Protein AF-A0A817MVW1-F1 (afdb_monomer_lite)

Radius of gyration: 25.54 Å; chains: 1; bounding box: 60×43×68 Å

Secondary structure (DSSP, 8-state):
-HHHHHHHHHHHHHHHHHHHHHHHSTTSEE-HHHHHHHHHHH-TT--HHHHHHHHHHHHTT--SSSEEHHHHHHHHHHHHHHHHHH--PPPHHHHH-HHHHTSHHHHHHHHHHHSHHHHHHHHHHHHHHHHHHHTT-TTSHHHHHHHHHHHHHHHHHHH-HHHHTTSHHHHHHHHHHHHHHHHHHHHHHHHHHHT-

Foldseek 3Di:
DVVLVVLVVLLVVLLVVLVVVLVPDPVQFDALVRQVVSVCVSPVPDDPVVSVVLVVVLCVVDVDGGDHSVSVVVVSVVCSVVVVVPPPPPAPVCVVDVPVCVDPVNVVLLVVLPDVVVVVVLVVLVVVQVVCVVVVVVVCLVVSLVVLVVNLVSCCSNRNVVRLVVDPVSVVSVVVSVVSVVVVVVVVVVVVVVVD

Structure (mmCIF, N/CA/C/O backbone):
data_AF-A0A817MVW1-F1
#
_entry.id   AF-A0A817MVW1-F1
#
loop_
_atom_site.group_PDB
_atom_site.id
_atom_site.type_symbol
_atom_site.label_atom_id
_atom_site.label_alt_id
_atom_site.label_comp_id
_atom_site.label_asym_id
_atom_site.label_entity_id
_atom_site.label_seq_id
_atom_site.pdbx_PDB_ins_code
_atom_site.Cartn_x
_atom_site.Cartn_y
_atom_site.Cartn_z
_atom_site.occupancy
_atom_site.B_iso_or_equiv
_atom_site.auth_seq_id
_atom_site.auth_comp_id
_atom_site.auth_asym_id
_atom_site.auth_atom_id
_atom_site.pdbx_PDB_model_num
ATOM 1 N N . GLU A 1 1 ? -13.730 1.321 -1.179 1.00 42.06 1 GLU A N 1
ATOM 2 C CA . GLU A 1 1 ? -14.912 2.136 -1.562 1.00 42.06 1 GLU A CA 1
ATOM 3 C C . GLU A 1 1 ? -16.216 1.532 -1.048 1.00 42.06 1 GLU A C 1
ATOM 5 O O . GLU A 1 1 ? -16.958 2.228 -0.372 1.00 42.06 1 GLU A O 1
ATOM 10 N N . GLU A 1 2 ? -16.481 0.245 -1.281 1.00 40.62 2 GLU A N 1
ATOM 11 C CA . GLU A 1 2 ? -17.735 -0.399 -0.855 1.00 40.62 2 GLU A CA 1
ATOM 12 C C . GLU A 1 2 ? -17.915 -0.456 0.674 1.00 40.62 2 GLU A C 1
ATOM 14 O O . GLU A 1 2 ? -18.961 -0.057 1.182 1.00 40.62 2 GLU A O 1
ATOM 19 N N . GLN A 1 3 ? -16.869 -0.816 1.428 1.00 44.47 3 GLN A N 1
ATOM 20 C CA . GLN A 1 3 ? -16.903 -0.770 2.898 1.00 44.47 3 GLN A CA 1
ATOM 21 C C . GLN A 1 3 ? -17.107 0.653 3.446 1.00 44.47 3 GLN A C 1
ATOM 23 O O . GLN A 1 3 ? -17.872 0.852 4.384 1.00 44.47 3 GLN A O 1
ATOM 28 N N . GLN A 1 4 ? -16.512 1.665 2.806 1.00 48.03 4 GLN A N 1
ATOM 29 C CA . GLN A 1 4 ? -16.712 3.072 3.180 1.00 48.03 4 GLN A CA 1
ATOM 30 C C . GLN A 1 4 ? -18.150 3.539 2.902 1.00 48.03 4 GLN A C 1
ATOM 32 O O . GLN A 1 4 ? -18.712 4.311 3.675 1.00 48.03 4 GLN A O 1
ATOM 37 N N . LEU A 1 5 ? -18.768 3.051 1.822 1.00 52.91 5 LEU A N 1
ATOM 38 C CA . LEU A 1 5 ? -20.158 3.348 1.472 1.00 52.91 5 LEU A CA 1
ATOM 39 C C . LEU A 1 5 ? -21.155 2.659 2.419 1.00 52.91 5 LEU A C 1
ATOM 41 O O . LEU A 1 5 ? -22.212 3.213 2.721 1.00 52.91 5 LEU A O 1
ATOM 45 N N . ILE A 1 6 ? -20.842 1.447 2.882 1.00 56.81 6 ILE A N 1
ATOM 46 C CA . ILE A 1 6 ? -21.632 0.731 3.894 1.00 56.81 6 ILE A CA 1
ATOM 47 C C . ILE A 1 6 ? -21.543 1.467 5.234 1.00 56.81 6 ILE A C 1
ATOM 49 O O . ILE A 1 6 ? -22.575 1.765 5.829 1.00 56.81 6 ILE A O 1
ATOM 53 N N . HIS A 1 7 ? -20.337 1.860 5.643 1.00 59.34 7 HIS A N 1
ATOM 54 C CA . HIS A 1 7 ? -20.107 2.575 6.896 1.00 59.34 7 HIS A CA 1
ATOM 55 C C . HIS A 1 7 ? -20.789 3.950 6.924 1.00 59.34 7 HIS A C 1
ATOM 57 O O . HIS A 1 7 ? -21.485 4.290 7.880 1.00 59.34 7 HIS A O 1
ATOM 63 N N . LYS A 1 8 ? -20.699 4.713 5.826 1.00 60.66 8 LYS A N 1
ATOM 64 C CA . LYS A 1 8 ? -21.406 5.994 5.690 1.00 60.66 8 LYS A CA 1
ATOM 65 C C . LYS A 1 8 ? -22.925 5.825 5.821 1.00 60.66 8 LYS A C 1
ATOM 67 O O . LYS A 1 8 ? -23.565 6.588 6.533 1.00 60.66 8 LYS A O 1
ATOM 72 N N . ARG A 1 9 ? -23.496 4.782 5.206 1.00 64.94 9 ARG A N 1
ATOM 73 C CA . ARG A 1 9 ? -24.931 4.473 5.333 1.00 64.94 9 ARG A CA 1
ATOM 74 C C . ARG A 1 9 ? -25.330 4.084 6.758 1.00 64.94 9 ARG A C 1
ATOM 76 O O . ARG A 1 9 ? -26.428 4.439 7.182 1.00 64.94 9 ARG A O 1
ATOM 83 N N . GLN A 1 10 ? -24.469 3.389 7.501 1.00 64.44 10 GLN A N 1
ATOM 84 C CA . GLN A 1 10 ? -24.710 3.062 8.912 1.00 64.44 10 GLN A CA 1
ATOM 85 C C . GLN A 1 10 ? -24.739 4.326 9.787 1.00 64.44 10 GLN A C 1
ATOM 87 O O . GLN A 1 10 ? -25.649 4.481 10.599 1.00 64.44 10 GLN A O 1
ATOM 92 N N . LEU A 1 11 ? -23.816 5.265 9.554 1.00 63.69 11 LEU A N 1
ATOM 93 C CA . LEU A 1 11 ? -23.771 6.575 10.217 1.00 63.69 11 LEU A CA 1
ATOM 94 C C . LEU A 1 11 ? -24.984 7.461 9.899 1.00 63.69 11 LEU A C 1
ATOM 96 O O . LEU A 1 11 ? -25.577 8.041 10.806 1.00 63.69 11 LEU A O 1
ATOM 100 N N . ASP A 1 12 ? -25.414 7.510 8.639 1.00 67.88 12 ASP A N 1
ATOM 101 C CA . ASP A 1 12 ? -26.614 8.262 8.251 1.00 67.88 12 ASP A CA 1
ATOM 102 C C . ASP A 1 12 ? -27.886 7.642 8.867 1.00 67.88 12 ASP A C 1
ATOM 104 O O . ASP A 1 12 ? -28.785 8.345 9.330 1.00 67.88 12 ASP A O 1
ATOM 108 N N . THR A 1 13 ? -27.949 6.309 8.946 1.00 69.38 13 THR A N 1
ATOM 109 C CA . THR A 1 13 ? -29.069 5.593 9.579 1.00 69.38 13 THR A CA 1
ATOM 110 C C . THR A 1 13 ? -29.118 5.849 11.088 1.00 69.38 13 THR A C 1
ATOM 112 O O . THR A 1 13 ? -30.203 6.022 11.643 1.00 69.38 13 THR A O 1
ATOM 115 N N . LEU A 1 14 ? -27.961 5.936 11.751 1.00 66.75 14 LEU A N 1
ATOM 116 C CA . LEU A 1 14 ? -27.861 6.303 13.166 1.00 66.75 14 LEU A CA 1
ATOM 117 C C . LEU A 1 14 ? -28.397 7.691 13.448 1.00 66.75 14 LEU A C 1
ATOM 119 O O . LEU A 1 14 ? -29.193 7.849 14.368 1.00 66.75 14 LEU A O 1
ATOM 123 N N . MET A 1 15 ? -27.979 8.669 12.646 1.00 65.25 15 MET A N 1
ATOM 124 C CA . MET A 1 15 ? -28.465 10.041 12.741 1.00 65.25 15 MET A CA 1
ATOM 125 C C . MET A 1 15 ? -29.995 10.077 12.677 1.00 65.25 15 MET A C 1
ATOM 127 O O . MET A 1 15 ? -30.636 10.697 13.522 1.00 65.25 15 MET A O 1
ATOM 131 N N . ILE A 1 16 ? -30.590 9.317 11.753 1.00 71.56 16 ILE A N 1
ATOM 132 C CA . ILE A 1 16 ? -32.047 9.229 11.585 1.00 71.56 16 ILE A CA 1
ATOM 133 C C . ILE A 1 16 ? -32.728 8.521 12.769 1.00 71.56 16 ILE A C 1
ATOM 135 O O . ILE A 1 16 ? -33.766 8.984 13.248 1.00 71.56 16 ILE A O 1
ATOM 139 N N . ILE A 1 17 ? -32.186 7.393 13.249 1.00 69.00 17 ILE A N 1
ATOM 140 C CA . ILE A 1 17 ? -32.739 6.657 14.403 1.00 69.00 17 ILE A CA 1
ATOM 141 C C . ILE A 1 17 ? -32.682 7.535 15.654 1.00 69.00 17 ILE A C 1
ATOM 143 O O . ILE A 1 17 ? -33.654 7.630 16.402 1.00 69.00 17 ILE A O 1
ATOM 147 N N . PHE A 1 18 ? -31.567 8.221 15.853 1.00 67.25 18 PHE A N 1
ATOM 148 C CA . PHE A 1 18 ? -31.340 9.097 16.984 1.00 67.25 18 PHE A CA 1
ATOM 149 C C . PHE A 1 18 ? -32.242 10.338 16.959 1.00 67.25 18 PHE A C 1
ATOM 151 O O . PHE A 1 18 ? -32.866 10.666 17.971 1.00 67.25 18 PHE A O 1
ATOM 158 N N . GLU A 1 19 ? -32.383 10.999 15.807 1.00 67.75 19 GLU A N 1
ATOM 159 C CA . GLU A 1 19 ? -33.297 12.134 15.637 1.00 67.75 19 GLU A CA 1
ATOM 160 C C . GLU A 1 19 ? -34.749 11.720 15.932 1.00 67.75 19 GLU A C 1
ATOM 162 O O . GLU A 1 19 ? -35.498 12.445 16.585 1.00 67.75 19 GLU A O 1
ATOM 167 N N . ARG A 1 20 ? -35.144 10.500 15.544 1.00 69.12 20 ARG A N 1
ATOM 168 C CA . ARG A 1 20 ? -36.468 9.947 15.870 1.00 69.12 20 ARG A CA 1
ATOM 169 C C . ARG A 1 20 ? -36.650 9.654 17.360 1.00 69.12 20 ARG A C 1
ATOM 171 O O . ARG A 1 20 ? -37.710 9.962 17.902 1.00 69.12 20 ARG A O 1
ATOM 178 N N . LEU A 1 21 ? -35.642 9.088 18.023 1.00 65.19 21 LEU A N 1
ATOM 179 C CA . LEU A 1 21 ? -35.690 8.775 19.458 1.00 65.19 21 LEU A CA 1
ATOM 180 C C . LEU A 1 21 ? -35.733 10.046 20.320 1.00 65.19 21 LEU A C 1
ATOM 182 O O . LEU A 1 21 ? -36.483 10.121 21.292 1.00 65.19 21 LEU A O 1
ATOM 186 N N . THR A 1 22 ? -34.981 11.075 19.932 1.00 62.59 22 THR A N 1
ATOM 187 C CA . THR A 1 22 ? -34.937 12.365 20.639 1.00 62.59 22 THR A CA 1
ATOM 188 C C . THR A 1 22 ? -36.178 13.221 20.402 1.00 62.59 22 THR A C 1
ATOM 190 O O . THR A 1 22 ? -36.549 13.997 21.280 1.00 62.59 22 THR A O 1
ATOM 193 N N . ARG A 1 23 ? -36.878 13.044 19.273 1.00 64.69 23 ARG A N 1
ATOM 194 C CA . ARG A 1 23 ? -38.144 13.735 18.969 1.00 64.69 23 ARG A CA 1
ATOM 195 C C . ARG A 1 23 ? -39.316 13.284 19.848 1.00 64.69 23 ARG A C 1
ATOM 197 O O . ARG A 1 23 ? -40.238 14.068 20.054 1.00 64.69 23 ARG A O 1
ATOM 204 N N . HIS A 1 24 ? -39.276 12.055 20.369 1.00 58.22 24 HIS A N 1
ATOM 205 C CA . HIS A 1 24 ? -40.291 11.510 21.281 1.00 58.22 24 HIS A CA 1
ATOM 206 C C . HIS A 1 24 ? -39.943 11.657 22.772 1.00 58.22 24 HIS A C 1
ATOM 208 O O . HIS A 1 24 ? -40.828 11.506 23.613 1.00 58.22 24 HIS A O 1
ATOM 214 N N . SER A 1 25 ? -38.687 11.967 23.111 1.00 57.28 25 SER A N 1
ATOM 215 C CA . SER A 1 25 ? -38.255 12.206 24.493 1.00 57.28 25 SER A CA 1
ATOM 216 C C . SER A 1 25 ? -38.525 13.658 24.902 1.00 57.28 25 SER A C 1
ATOM 218 O O . SER A 1 25 ? -38.046 14.593 24.259 1.00 57.28 25 SER A O 1
ATOM 220 N N . SER A 1 26 ? -39.268 13.863 25.993 1.00 53.97 26 SER A N 1
ATOM 221 C CA . SER A 1 26 ? -39.647 15.188 26.517 1.00 53.97 26 SER A CA 1
ATOM 222 C C . SER A 1 26 ? -38.454 16.077 26.882 1.00 53.97 26 SER A C 1
ATOM 224 O O . SER A 1 26 ? -38.587 17.299 26.913 1.00 53.97 26 SER A O 1
ATOM 226 N N . THR A 1 27 ? -37.282 15.487 27.121 1.00 58.50 27 THR A N 1
ATOM 227 C CA . THR A 1 27 ? -36.071 16.198 27.545 1.00 58.50 27 THR A CA 1
ATOM 228 C C . THR A 1 27 ? -35.084 16.465 26.410 1.00 58.50 27 THR A C 1
ATOM 230 O O . THR A 1 27 ? -34.111 17.174 26.641 1.00 58.50 27 THR A O 1
ATOM 233 N N . ARG A 1 28 ? -35.299 15.932 25.189 1.00 65.44 28 ARG A N 1
ATOM 234 C CA . ARG A 1 28 ? -34.323 15.951 24.066 1.00 65.44 28 ARG A CA 1
ATOM 235 C C . ARG A 1 28 ? -32.914 15.461 24.452 1.00 65.44 28 ARG A C 1
ATOM 237 O O . ARG A 1 28 ? -31.933 15.812 23.799 1.00 65.44 28 ARG A O 1
ATOM 244 N N . ARG A 1 29 ? -32.814 14.652 25.510 1.00 67.25 29 ARG A N 1
ATOM 245 C CA . ARG A 1 29 ? -31.558 14.127 26.055 1.00 67.25 29 ARG A CA 1
ATOM 246 C C . ARG A 1 29 ? -31.547 12.611 26.043 1.00 67.25 29 ARG A C 1
ATOM 248 O O . ARG A 1 29 ? -32.600 11.978 26.149 1.00 67.25 29 ARG A O 1
ATOM 255 N N . ILE A 1 30 ? -30.350 12.043 25.931 1.00 73.69 30 ILE A N 1
ATOM 256 C CA . ILE A 1 30 ? -30.138 10.595 25.920 1.00 73.69 30 ILE A CA 1
ATOM 257 C C . ILE A 1 30 ? -29.356 10.135 27.139 1.00 73.69 30 ILE A C 1
ATOM 259 O O . ILE A 1 30 ? -28.315 10.693 27.484 1.00 73.69 30 ILE A O 1
ATOM 263 N N . SER A 1 31 ? -29.901 9.104 27.788 1.00 78.69 31 SER A N 1
ATOM 264 C CA . SER A 1 31 ? -29.285 8.422 28.917 1.00 78.69 31 SER A CA 1
ATOM 265 C C . SER A 1 31 ? -28.142 7.522 28.455 1.00 78.69 31 SER A C 1
ATOM 267 O O . SER A 1 31 ? -28.145 7.015 27.329 1.00 78.69 31 SER A O 1
ATOM 269 N N . TYR A 1 32 ? -27.201 7.265 29.362 1.00 78.06 32 TYR A N 1
ATOM 270 C CA . TYR A 1 32 ? -26.087 6.344 29.135 1.00 78.06 32 TYR A CA 1
ATOM 271 C C . TYR A 1 32 ? -26.563 4.968 28.644 1.00 78.06 32 TYR A C 1
ATOM 273 O O . TYR A 1 32 ? -26.016 4.423 27.693 1.00 78.06 32 TYR A O 1
ATOM 281 N N . GLU A 1 33 ? -27.646 4.434 29.214 1.00 78.69 33 GLU A N 1
ATOM 282 C CA . GLU A 1 33 ? -28.177 3.124 28.821 1.00 78.69 33 GLU A CA 1
ATOM 283 C C . GLU A 1 33 ? -28.644 3.092 27.356 1.00 78.69 33 GLU A C 1
ATOM 285 O O . GLU A 1 33 ? -28.394 2.129 26.628 1.00 78.69 33 GLU A O 1
ATOM 290 N N . THR A 1 34 ? -29.281 4.169 26.892 1.00 77.75 34 THR A N 1
ATOM 291 C CA . THR A 1 34 ? -29.715 4.288 25.494 1.00 77.75 34 THR A CA 1
ATOM 292 C C . THR A 1 34 ? -28.513 4.484 24.568 1.00 77.75 34 THR A C 1
ATOM 294 O O . THR A 1 34 ? -28.471 3.900 23.486 1.00 77.75 34 THR A O 1
ATOM 297 N N . TYR A 1 35 ? -27.505 5.240 25.012 1.00 79.00 35 TYR A N 1
ATOM 298 C CA . TYR A 1 35 ? -26.243 5.422 24.296 1.00 79.00 35 TYR A CA 1
ATOM 299 C C . TYR A 1 35 ? -25.484 4.099 24.113 1.00 79.00 35 TYR A C 1
ATOM 301 O O . TYR A 1 35 ? -25.114 3.764 22.991 1.00 79.00 35 TYR A O 1
ATOM 309 N N . VAL A 1 36 ? -25.335 3.291 25.167 1.00 79.50 36 VAL A N 1
ATOM 310 C CA . VAL A 1 36 ? -24.689 1.967 25.102 1.00 79.50 36 VAL A CA 1
ATOM 311 C C . VAL A 1 36 ? -25.422 1.046 24.127 1.00 79.50 36 VAL A C 1
ATOM 313 O O . VAL A 1 36 ? -24.785 0.364 23.325 1.00 79.50 36 VAL A O 1
ATOM 316 N N . ARG A 1 37 ? -26.763 1.037 24.157 1.00 79.00 37 ARG A N 1
ATOM 317 C CA . ARG A 1 37 ? -27.574 0.237 23.223 1.00 79.00 37 ARG A CA 1
ATOM 318 C C . ARG A 1 37 ? -27.371 0.669 21.773 1.00 79.00 37 ARG A C 1
ATOM 320 O O . ARG A 1 37 ? -27.267 -0.194 20.909 1.00 79.00 37 ARG A O 1
ATOM 327 N N . LEU A 1 38 ? -27.282 1.974 21.511 1.00 74.19 38 LEU A N 1
ATOM 328 C CA . LEU A 1 38 ? -26.972 2.495 20.180 1.00 74.19 38 LEU A CA 1
ATOM 329 C C . LEU A 1 38 ? -25.558 2.097 19.755 1.00 74.19 38 LEU A C 1
ATOM 331 O O . LEU A 1 38 ? -25.410 1.511 18.693 1.00 74.19 38 LEU A O 1
ATOM 335 N N . MET A 1 39 ? -24.543 2.309 20.596 1.00 73.94 39 MET A N 1
ATOM 336 C CA . MET A 1 39 ? -23.152 1.954 20.281 1.00 73.94 39 MET A CA 1
ATOM 337 C C . MET A 1 39 ? -22.989 0.460 19.965 1.00 73.94 39 MET A C 1
ATOM 339 O O . MET A 1 39 ? -22.380 0.106 18.958 1.00 73.94 39 MET A O 1
ATOM 343 N N . ARG A 1 40 ? -23.620 -0.418 20.754 1.00 75.56 40 ARG A N 1
ATOM 344 C CA . ARG A 1 40 ? -23.617 -1.872 20.515 1.00 75.56 40 ARG A CA 1
ATOM 345 C C . ARG A 1 40 ? -24.421 -2.299 19.285 1.00 75.56 40 ARG A C 1
ATOM 347 O O . ARG A 1 40 ? -24.121 -3.334 18.701 1.00 75.56 40 ARG A O 1
ATOM 354 N N . ALA A 1 41 ? -25.439 -1.535 18.886 1.00 72.44 41 ALA A N 1
ATOM 355 C CA . ALA A 1 41 ? -26.192 -1.806 17.660 1.00 72.44 41 ALA A CA 1
ATOM 356 C C . ALA A 1 41 ? -25.390 -1.476 16.388 1.00 72.44 41 ALA A C 1
ATOM 358 O O . ALA A 1 41 ? -25.687 -2.015 15.324 1.00 72.44 41 ALA A O 1
ATOM 359 N N . ILE A 1 42 ? -24.392 -0.594 16.494 1.00 63.25 42 ILE A N 1
ATOM 360 C CA . ILE A 1 42 ? -23.516 -0.184 15.388 1.00 63.25 42 ILE A CA 1
ATOM 361 C C . ILE A 1 42 ? -22.379 -1.178 15.221 1.00 63.25 42 ILE A C 1
ATOM 363 O O . ILE A 1 42 ? -22.138 -1.673 14.122 1.00 63.25 42 ILE A O 1
ATOM 367 N N . GLU A 1 43 ? -21.682 -1.450 16.321 1.00 65.69 43 GLU A N 1
ATOM 368 C CA . GLU A 1 43 ? -20.519 -2.315 16.343 1.00 65.69 43 GLU A CA 1
ATOM 369 C C . GLU A 1 43 ? -20.664 -3.287 17.516 1.00 65.69 43 GLU A C 1
ATOM 371 O O . GLU A 1 43 ? -20.444 -2.910 18.670 1.00 65.69 43 GLU A O 1
ATOM 376 N N . PRO A 1 44 ? -21.073 -4.539 17.249 1.00 66.62 44 PRO A N 1
ATOM 377 C CA . PRO A 1 44 ? -21.323 -5.511 18.309 1.00 66.62 44 PRO A CA 1
ATOM 378 C C . PRO A 1 44 ? -20.047 -5.885 19.081 1.00 66.62 44 PRO A C 1
ATOM 380 O O . PRO A 1 44 ? -20.144 -6.331 20.221 1.00 66.62 44 PRO A O 1
ATOM 383 N N . ASP A 1 45 ? -18.871 -5.646 18.492 1.00 61.41 45 ASP A N 1
ATOM 384 C CA . ASP A 1 45 ? -17.559 -5.966 19.064 1.00 61.41 45 ASP A CA 1
ATOM 385 C C . ASP A 1 45 ? -16.921 -4.800 19.849 1.00 61.41 45 ASP A C 1
ATOM 387 O O . ASP A 1 45 ? -15.791 -4.915 20.338 1.00 61.41 45 ASP A O 1
ATOM 391 N N . ILE A 1 46 ? -17.611 -3.661 19.996 1.00 67.31 46 ILE A N 1
ATO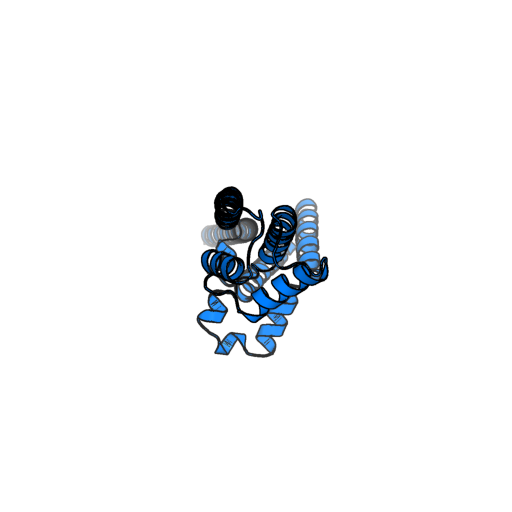M 392 C CA . ILE A 1 46 ? -17.050 -2.509 20.707 1.00 67.31 46 ILE A CA 1
ATOM 393 C C . ILE A 1 46 ? -16.875 -2.813 22.207 1.00 67.31 46 ILE A C 1
ATOM 395 O O . ILE A 1 46 ? -17.787 -3.263 22.904 1.00 67.31 46 ILE A O 1
ATOM 399 N N . THR A 1 47 ? -15.673 -2.561 22.730 1.00 74.00 47 THR A N 1
ATOM 400 C CA . THR A 1 47 ? -15.349 -2.824 24.140 1.00 74.00 47 THR A CA 1
ATOM 401 C C . THR A 1 47 ? -15.997 -1.782 25.054 1.00 74.00 47 THR A C 1
ATOM 403 O O . THR A 1 47 ? -15.953 -0.586 24.767 1.00 74.00 47 THR A O 1
ATOM 406 N N . GLU A 1 48 ? -16.532 -2.217 26.197 1.00 75.94 48 GLU A N 1
ATOM 407 C CA . GLU A 1 48 ? -17.227 -1.356 27.172 1.00 75.94 48 GLU A CA 1
ATOM 408 C C . GLU A 1 48 ? -16.356 -0.179 27.650 1.00 75.94 48 GLU A C 1
ATOM 410 O O . GLU A 1 48 ? -16.822 0.953 27.718 1.00 75.94 48 GLU A O 1
ATOM 415 N N . ASN A 1 49 ? -15.047 -0.400 27.804 1.00 71.25 49 ASN A N 1
ATOM 416 C CA . ASN A 1 49 ? -14.069 0.638 28.154 1.00 71.25 49 ASN A CA 1
ATOM 417 C C . ASN A 1 49 ? -14.029 1.813 27.162 1.00 71.25 49 ASN A C 1
ATOM 419 O O . ASN A 1 49 ? -13.766 2.947 27.554 1.00 71.25 49 ASN A O 1
ATOM 423 N N . ILE A 1 50 ? -14.247 1.538 25.873 1.00 70.88 50 ILE A N 1
ATOM 424 C CA . ILE A 1 50 ? -14.231 2.552 24.813 1.00 70.88 50 ILE A CA 1
ATOM 425 C C . ILE A 1 50 ? -15.528 3.363 24.876 1.00 70.88 50 ILE A C 1
ATOM 427 O O . ILE A 1 50 ? -15.480 4.590 24.837 1.00 70.88 50 ILE A O 1
ATOM 431 N N . ILE A 1 51 ? -16.670 2.688 25.050 1.00 75.88 51 ILE A N 1
ATOM 432 C CA . ILE A 1 51 ? -17.974 3.340 25.243 1.00 75.88 51 ILE A CA 1
ATOM 433 C C . ILE A 1 51 ? -17.926 4.266 26.469 1.00 75.88 51 ILE A C 1
ATOM 435 O O . ILE A 1 51 ? -18.364 5.414 26.397 1.00 75.88 51 ILE A O 1
ATOM 439 N N . ASP A 1 52 ? -17.329 3.799 27.565 1.00 80.88 52 ASP A N 1
ATOM 440 C CA . ASP A 1 52 ? -17.166 4.568 28.799 1.00 80.88 52 ASP A CA 1
ATOM 441 C C . ASP A 1 52 ? -16.219 5.753 28.650 1.00 80.88 52 ASP A C 1
ATOM 443 O O . ASP A 1 52 ? -16.480 6.825 29.200 1.00 80.88 52 ASP A O 1
ATOM 447 N N . ALA A 1 53 ? -15.118 5.578 27.917 1.00 75.06 53 ALA A N 1
ATOM 448 C CA . ALA A 1 53 ? -14.185 6.658 27.629 1.00 75.06 53 AL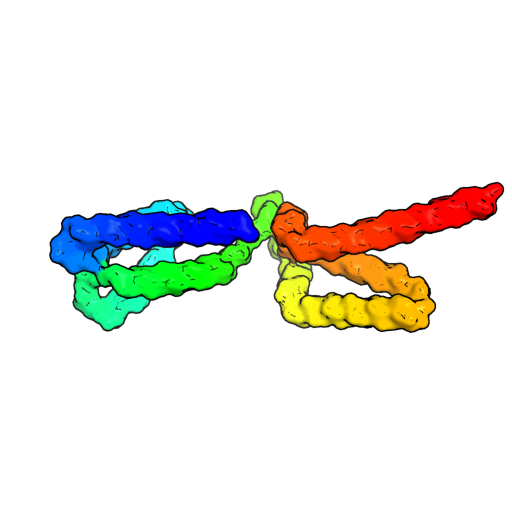A A CA 1
ATOM 449 C C . ALA A 1 53 ? -14.875 7.770 26.828 1.00 75.06 53 ALA A C 1
ATOM 451 O O . ALA A 1 53 ? -14.811 8.932 27.231 1.00 75.06 53 ALA A O 1
ATOM 452 N N . TYR A 1 54 ? -15.607 7.417 25.767 1.00 73.38 54 TYR A N 1
ATOM 453 C CA . TYR A 1 54 ? -16.359 8.385 24.970 1.00 73.38 54 TYR A CA 1
ATOM 454 C C . TYR A 1 54 ? -17.442 9.088 25.790 1.00 73.38 54 TYR A C 1
ATOM 456 O O . TYR A 1 54 ? -17.513 10.318 25.794 1.00 73.38 54 TYR A O 1
ATOM 464 N N . TRP A 1 55 ? -18.235 8.333 26.554 1.00 77.12 55 TRP A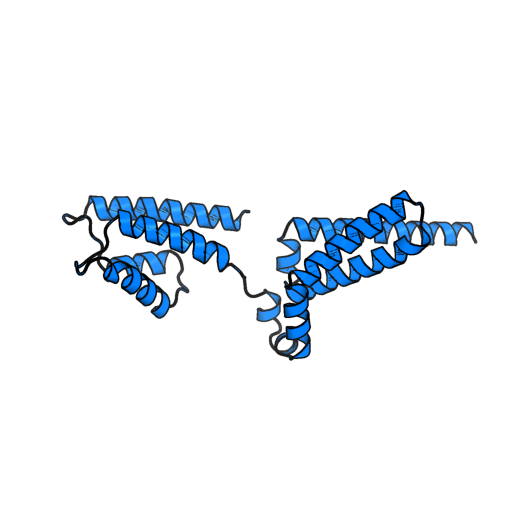 N 1
ATOM 465 C CA . TRP A 1 55 ? -19.250 8.906 27.436 1.00 77.12 55 TRP A CA 1
ATOM 466 C C . TRP A 1 55 ? -18.650 9.910 28.427 1.00 77.12 55 TRP A C 1
ATOM 468 O O . TRP A 1 55 ? -19.158 11.021 28.577 1.00 77.12 55 TRP A O 1
ATOM 478 N N . LYS A 1 56 ? -17.516 9.566 29.053 1.00 77.69 56 LYS A N 1
ATOM 479 C CA . LYS A 1 56 ? -16.800 10.471 29.962 1.00 77.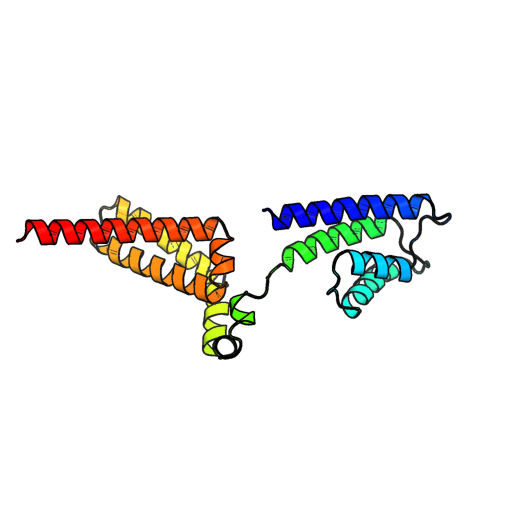69 56 LYS A CA 1
ATOM 480 C C . LYS A 1 56 ? -16.302 11.723 29.251 1.00 77.69 56 LYS A C 1
ATOM 482 O O . LYS A 1 56 ? -16.487 12.807 29.790 1.00 77.69 56 LYS A O 1
ATOM 487 N N . THR A 1 57 ? -15.719 11.613 28.055 1.00 70.00 57 THR A N 1
ATOM 488 C CA . THR A 1 57 ? -15.228 12.796 27.322 1.00 70.00 57 THR A CA 1
ATOM 489 C C . THR A 1 57 ? -16.330 13.804 26.995 1.00 70.00 57 THR A C 1
ATOM 491 O O . THR A 1 57 ? -16.065 15.001 26.976 1.00 70.00 57 THR A O 1
ATOM 494 N N . LEU A 1 58 ? -17.566 13.339 26.810 1.00 66.25 58 LEU A N 1
ATOM 495 C CA . LEU A 1 58 ? -18.712 14.194 26.496 1.00 66.25 58 LEU A CA 1
ATOM 496 C C . LEU A 1 58 ? -19.404 14.756 27.738 1.00 66.25 58 LEU A C 1
ATOM 498 O O . LEU A 1 58 ? -19.830 15.909 27.743 1.00 66.25 58 LEU A O 1
ATOM 502 N N . ASN A 1 59 ? -19.510 13.955 28.799 1.00 65.38 59 ASN A N 1
ATOM 503 C CA . ASN A 1 59 ? -20.103 14.402 30.060 1.00 65.38 59 ASN A CA 1
ATOM 504 C C . ASN A 1 59 ? -19.183 15.338 30.851 1.00 65.38 59 ASN A C 1
ATOM 506 O O . ASN A 1 59 ? -19.651 16.064 31.722 1.00 65.38 59 ASN A O 1
ATOM 510 N N . VAL A 1 60 ? -17.880 15.360 30.554 1.00 62.97 60 VAL A N 1
ATOM 511 C CA . VAL A 1 60 ? -16.945 16.337 31.135 1.00 62.97 60 VAL A CA 1
ATOM 512 C C . VAL A 1 60 ? -17.290 17.771 30.713 1.00 62.97 60 VAL A C 1
ATOM 514 O O . VAL A 1 60 ? -16.981 18.705 31.449 1.00 62.97 60 VAL A O 1
ATOM 517 N N . THR A 1 61 ? -17.957 17.974 29.572 1.00 58.59 61 THR A N 1
ATOM 518 C CA . THR A 1 61 ? -18.224 19.319 29.037 1.00 58.59 61 THR A CA 1
ATOM 519 C C . THR A 1 61 ? -19.374 20.045 29.741 1.00 58.59 61 THR A C 1
ATOM 521 O O . THR A 1 61 ? -19.400 21.269 29.722 1.00 58.59 61 THR A O 1
ATOM 524 N N . ASN A 1 62 ? -20.307 19.333 30.379 1.00 54.66 62 ASN A N 1
ATOM 525 C CA . ASN A 1 62 ? -21.344 19.914 31.236 1.00 54.66 62 ASN A CA 1
ATOM 526 C C . ASN A 1 62 ? -21.834 18.840 32.215 1.00 54.66 62 ASN A C 1
ATOM 528 O O . ASN A 1 62 ? -22.254 17.775 31.775 1.00 54.66 62 ASN A O 1
ATOM 532 N N . GLN A 1 63 ? -21.820 19.132 33.521 1.00 56.66 63 GLN A N 1
ATOM 533 C CA . GLN A 1 63 ? -22.283 18.263 34.622 1.00 56.66 63 GLN A CA 1
ATOM 534 C C . GLN A 1 63 ? -23.810 17.993 34.614 1.00 56.66 63 GLN A C 1
ATOM 536 O O . GLN A 1 63 ? -24.437 17.892 35.665 1.00 56.66 63 GLN A O 1
ATOM 541 N N . GLU A 1 64 ? -24.439 17.911 33.445 1.00 59.16 64 GLU A N 1
ATOM 542 C CA . GLU A 1 64 ? -25.868 17.653 33.295 1.00 59.16 64 GLU A CA 1
ATOM 543 C C . GLU A 1 64 ? -26.116 16.204 32.865 1.00 59.16 64 GLU A C 1
ATOM 545 O O . GLU A 1 64 ? -25.456 15.682 31.966 1.00 59.16 64 GLU A O 1
ATOM 550 N N . ASP A 1 65 ? -27.113 15.569 33.481 1.00 62.00 65 ASP A N 1
ATOM 551 C CA . ASP A 1 65 ? -27.516 14.193 33.189 1.00 62.00 65 ASP A CA 1
ATOM 552 C C . ASP A 1 65 ? -28.126 14.082 31.777 1.00 62.00 65 ASP A C 1
ATOM 554 O O . ASP A 1 65 ? -29.317 14.305 31.545 1.00 62.00 65 ASP A O 1
ATOM 558 N N . GLY A 1 66 ? -27.284 13.729 30.804 1.00 65.50 66 GLY A N 1
ATOM 559 C CA . GLY A 1 66 ? -27.697 13.249 29.487 1.00 65.50 66 GLY A CA 1
ATOM 560 C C . GLY A 1 66 ? -27.174 14.066 28.308 1.00 65.50 66 GLY A C 1
ATOM 561 O O . GLY A 1 66 ? -27.028 15.290 28.378 1.00 65.50 66 GLY A O 1
ATOM 562 N N . LEU A 1 67 ? -26.953 13.362 27.195 1.00 71.19 67 LEU A N 1
ATOM 563 C CA . LEU A 1 67 ? -26.359 13.908 25.976 1.00 71.19 67 LEU A CA 1
ATOM 564 C C . LEU A 1 67 ? -27.379 14.656 25.115 1.00 71.19 67 LEU A C 1
ATOM 566 O O . LEU A 1 67 ? -28.465 14.131 24.855 1.00 71.19 67 LEU A O 1
ATOM 570 N N . ASN A 1 68 ? -27.005 15.833 24.611 1.00 70.25 68 ASN A N 1
ATOM 571 C CA . ASN A 1 68 ? -27.783 16.563 23.608 1.00 70.25 68 ASN A CA 1
ATOM 572 C C . ASN A 1 68 ? -27.478 16.054 22.184 1.00 70.25 68 ASN A C 1
ATOM 574 O O . ASN A 1 68 ? -26.400 15.533 21.900 1.00 70.25 68 ASN A O 1
ATOM 578 N N . VAL A 1 69 ? -28.413 16.282 21.262 1.00 67.38 69 VAL A N 1
ATOM 579 C CA . VAL A 1 69 ? -28.297 15.997 19.826 1.00 67.38 69 VAL A CA 1
ATOM 580 C C . VAL A 1 69 ? -27.046 16.612 19.209 1.00 67.38 69 VAL A C 1
ATOM 582 O O . VAL A 1 69 ? -26.366 15.964 18.425 1.00 67.38 69 VAL A O 1
ATOM 585 N N . GLN A 1 70 ? -26.701 17.842 19.590 1.00 67.94 70 GLN A N 1
ATOM 586 C CA . GLN A 1 70 ? -25.522 18.526 19.052 1.00 67.94 70 GLN A CA 1
ATOM 587 C C . GLN A 1 70 ? -24.208 17.867 19.494 1.00 67.94 70 GLN A C 1
ATOM 589 O O . GLN A 1 70 ? -23.330 17.645 18.666 1.00 67.94 70 GLN A O 1
ATOM 594 N N . GLN A 1 71 ? -24.107 17.483 20.769 1.00 69.81 71 GLN A N 1
ATOM 595 C CA . GLN A 1 71 ? -22.936 16.785 21.308 1.00 69.81 71 GLN A CA 1
ATOM 596 C C . GLN A 1 71 ? -22.818 15.371 20.740 1.00 69.81 71 GLN A C 1
ATOM 598 O O . GLN A 1 71 ? -21.713 14.890 20.500 1.00 69.81 71 GLN A O 1
ATOM 603 N N . LEU A 1 72 ? -23.953 14.707 20.475 1.00 69.44 72 LEU A N 1
ATOM 604 C CA . LEU A 1 72 ? -23.912 13.433 19.773 1.00 69.44 72 LEU A CA 1
ATOM 605 C C . LEU A 1 72 ? -23.455 13.619 18.325 1.00 69.44 72 LEU A C 1
ATOM 607 O O . LEU A 1 72 ? -22.673 12.810 17.852 1.00 69.44 72 LEU A O 1
ATOM 611 N N . ASN A 1 73 ? -23.884 14.668 17.624 1.00 67.06 73 ASN A N 1
ATOM 612 C CA . ASN A 1 73 ? -23.423 14.914 16.257 1.00 67.06 73 ASN A CA 1
ATOM 613 C C . ASN A 1 73 ? -21.906 15.128 16.209 1.00 67.06 73 ASN A C 1
ATOM 615 O O . ASN A 1 73 ? -21.250 14.569 15.334 1.00 67.06 73 ASN A O 1
ATOM 619 N N . GLU A 1 74 ? -21.342 15.872 17.164 1.00 73.00 74 GLU A N 1
ATOM 620 C CA . GLU A 1 74 ? -19.887 16.010 17.312 1.00 73.00 74 GLU A CA 1
ATOM 621 C C . GLU A 1 74 ? -19.211 14.675 17.632 1.00 73.00 74 GLU A C 1
ATOM 623 O O . GLU A 1 74 ? -18.211 14.336 17.003 1.00 73.00 74 GLU A O 1
ATOM 628 N N . LEU A 1 75 ? -19.773 13.867 18.536 1.00 70.12 75 LEU A N 1
ATOM 629 C CA . LEU A 1 75 ? -19.260 12.523 18.798 1.00 70.12 75 LEU A CA 1
ATOM 630 C C . LEU A 1 75 ? -19.352 11.626 17.562 1.00 70.12 75 LEU A C 1
ATOM 632 O O . LEU A 1 75 ? -18.404 10.914 17.275 1.00 70.12 75 LEU A O 1
ATOM 636 N N . LEU A 1 76 ? -20.452 11.640 16.817 1.00 66.88 76 LEU A N 1
ATOM 637 C CA . LEU A 1 76 ? -20.620 10.826 15.617 1.00 66.88 76 LEU A CA 1
ATOM 638 C C . LEU A 1 76 ? -19.669 11.279 14.512 1.00 66.88 76 LEU A C 1
ATOM 640 O O . LEU A 1 76 ? -19.143 10.437 13.794 1.00 66.88 76 LEU A O 1
ATOM 644 N N . LEU A 1 77 ? -19.399 12.580 14.400 1.00 66.75 77 LEU A N 1
ATOM 645 C CA . LEU A 1 77 ? -18.369 13.119 13.511 1.00 66.75 77 LEU A CA 1
ATOM 646 C C . LEU A 1 77 ? -16.967 12.670 13.937 1.00 66.75 77 LEU A C 1
ATOM 648 O O . LEU A 1 77 ? -16.192 12.224 13.089 1.00 66.75 77 LEU A O 1
ATOM 652 N N . ASN A 1 78 ? -16.662 12.726 15.234 1.00 66.38 78 ASN A N 1
ATOM 653 C CA . ASN A 1 78 ? -15.370 12.311 15.780 1.00 66.38 78 ASN A CA 1
ATOM 654 C C . ASN A 1 78 ? -15.172 10.792 15.690 1.00 66.38 78 ASN A C 1
ATOM 656 O O . ASN A 1 78 ? -14.116 10.345 15.259 1.00 66.38 78 ASN A O 1
ATOM 660 N N . LEU A 1 79 ? -16.198 9.996 15.990 1.00 65.31 79 LEU A N 1
ATOM 661 C CA . LEU A 1 79 ? -16.217 8.547 15.793 1.00 65.31 79 LEU A CA 1
ATOM 662 C C . LEU A 1 79 ? -16.098 8.191 14.319 1.00 65.31 79 LEU A C 1
ATOM 664 O O . LEU A 1 79 ? -15.328 7.308 13.985 1.00 65.31 79 LEU A O 1
ATOM 668 N N . ASN A 1 80 ? -16.807 8.878 13.422 1.00 62.16 80 ASN A N 1
ATOM 669 C CA . ASN A 1 80 ? -16.650 8.670 11.985 1.00 62.16 80 ASN A CA 1
ATOM 670 C C . ASN A 1 80 ? -15.201 8.940 11.554 1.00 62.16 80 ASN A C 1
ATOM 672 O O . ASN A 1 80 ? -14.650 8.195 10.754 1.00 62.16 80 ASN A O 1
ATOM 676 N N . PHE A 1 81 ? -14.550 9.968 12.105 1.00 53.19 81 PHE A N 1
ATOM 677 C CA . PHE A 1 81 ? -13.142 10.250 11.828 1.00 53.19 81 PHE A CA 1
ATOM 678 C C . PHE A 1 81 ? -12.190 9.190 12.415 1.00 53.19 81 PHE A C 1
ATOM 680 O O . PHE A 1 81 ? -11.296 8.713 11.715 1.00 53.19 81 PHE A O 1
ATOM 687 N N . GLU A 1 82 ? -12.391 8.790 13.669 1.00 55.25 82 GLU A N 1
ATOM 688 C CA . GLU A 1 82 ? -11.517 7.859 14.389 1.00 55.25 82 GLU A CA 1
ATOM 689 C C . GLU A 1 82 ? -11.698 6.407 13.916 1.00 55.25 82 GLU A C 1
ATOM 691 O O . GLU A 1 82 ? -10.716 5.708 13.667 1.00 55.25 82 GLU A O 1
ATOM 696 N N . LEU A 1 83 ? -12.933 5.971 13.654 1.00 51.44 83 LEU A N 1
ATOM 697 C CA . LEU A 1 83 ? -13.232 4.682 13.019 1.00 51.44 83 LEU A CA 1
ATOM 698 C C . LEU A 1 83 ? -12.698 4.631 11.582 1.00 51.44 83 LEU A C 1
ATOM 700 O O . LEU A 1 83 ? -12.167 3.603 11.161 1.00 51.44 83 LEU A O 1
ATOM 704 N N . ARG A 1 84 ? -12.732 5.751 10.846 1.00 50.34 84 ARG A N 1
ATOM 705 C CA . ARG A 1 84 ? -12.108 5.853 9.516 1.00 50.34 84 ARG A CA 1
ATOM 706 C C . ARG A 1 84 ? -10.586 5.703 9.560 1.00 50.34 84 ARG A C 1
ATOM 708 O O . ARG A 1 84 ? -10.016 5.253 8.569 1.00 50.34 84 ARG A O 1
ATOM 715 N N . GLN A 1 85 ? -9.930 6.044 10.670 1.00 43.41 85 GLN A N 1
ATOM 716 C CA . GLN A 1 85 ? -8.505 5.753 10.873 1.00 43.41 85 GLN A CA 1
ATOM 717 C C . GLN A 1 85 ? -8.256 4.327 11.386 1.00 43.41 85 GLN A C 1
ATOM 719 O O . GLN A 1 85 ? -7.221 3.737 11.073 1.00 43.41 85 GLN A O 1
ATOM 724 N N . ARG A 1 86 ? -9.195 3.749 12.145 1.00 38.12 86 ARG A N 1
ATOM 725 C CA . ARG A 1 86 ? -9.024 2.449 12.811 1.00 38.12 86 ARG A CA 1
ATOM 726 C C . ARG A 1 86 ? -9.355 1.224 11.952 1.00 38.12 86 ARG A C 1
ATOM 728 O O . ARG A 1 86 ? -9.148 0.112 12.424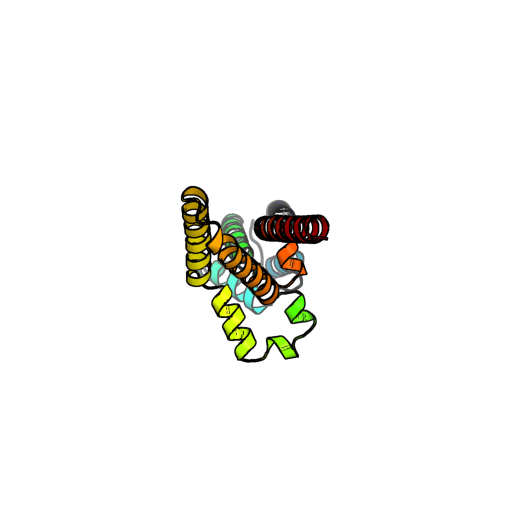 1.00 38.12 86 ARG A O 1
ATOM 735 N N . SER A 1 87 ? -9.733 1.367 10.678 1.00 44.38 87 SER A N 1
ATOM 736 C CA . SER A 1 87 ? -9.740 0.230 9.734 1.00 44.38 87 SER A CA 1
ATOM 737 C C . SER A 1 87 ? -8.320 -0.147 9.262 1.00 44.38 87 SER A C 1
ATOM 739 O O . SER A 1 87 ? -8.059 -0.389 8.084 1.00 44.38 87 SER A O 1
ATOM 741 N N . THR A 1 88 ? -7.361 -0.207 10.185 1.00 42.69 88 THR A N 1
ATOM 742 C CA . THR A 1 88 ? -6.197 -1.084 10.032 1.00 42.69 88 THR A CA 1
ATOM 743 C C . THR A 1 88 ? -6.686 -2.494 10.346 1.00 42.69 88 THR A C 1
ATOM 745 O O . THR A 1 88 ? -6.478 -3.026 11.435 1.00 42.69 88 THR A O 1
ATOM 748 N N . ASP A 1 89 ? -7.438 -3.062 9.401 1.00 43.56 89 ASP A N 1
ATOM 749 C CA . ASP A 1 89 ? -7.932 -4.427 9.486 1.00 43.56 89 ASP A CA 1
ATOM 750 C C . ASP A 1 89 ? -6.753 -5.359 9.769 1.00 43.56 89 ASP A C 1
ATOM 752 O O . ASP A 1 89 ? -5.767 -5.404 9.028 1.00 43.56 89 ASP A O 1
ATOM 756 N N . GLN A 1 90 ? -6.845 -6.103 10.873 1.00 48.44 90 GLN A N 1
ATOM 757 C CA . GLN A 1 90 ? -5.940 -7.212 11.136 1.00 48.44 90 GLN A CA 1
ATOM 758 C C . GLN A 1 90 ? -5.912 -8.099 9.897 1.00 48.44 90 GLN A C 1
ATOM 760 O O . GLN A 1 90 ? -6.947 -8.624 9.470 1.00 48.44 90 GLN A O 1
ATOM 765 N N . THR A 1 91 ? -4.726 -8.258 9.319 1.00 51.88 91 THR A N 1
ATOM 766 C CA . THR A 1 91 ? -4.576 -8.937 8.041 1.00 51.88 91 THR A CA 1
ATOM 767 C C . THR A 1 91 ? -5.155 -10.346 8.144 1.00 51.88 91 THR A C 1
ATOM 769 O O . THR A 1 91 ? -4.950 -11.085 9.111 1.00 51.88 91 THR A O 1
ATOM 772 N N . THR A 1 92 ? -5.919 -10.759 7.137 1.00 48.53 92 THR A N 1
ATOM 773 C CA . THR A 1 92 ? -6.572 -12.081 7.126 1.00 48.53 92 THR A CA 1
ATOM 774 C C . THR A 1 92 ? -5.565 -13.236 7.224 1.00 48.53 92 THR A C 1
ATOM 776 O O . THR A 1 92 ? -5.925 -14.332 7.656 1.00 48.53 92 THR A O 1
ATOM 779 N N . LEU A 1 93 ? -4.292 -12.989 6.887 1.00 49.25 93 LEU A N 1
ATOM 780 C CA . LEU A 1 93 ? -3.183 -13.922 7.100 1.00 49.25 93 LEU A CA 1
ATOM 781 C C . LEU A 1 93 ? -2.748 -14.027 8.566 1.00 49.25 93 LEU A C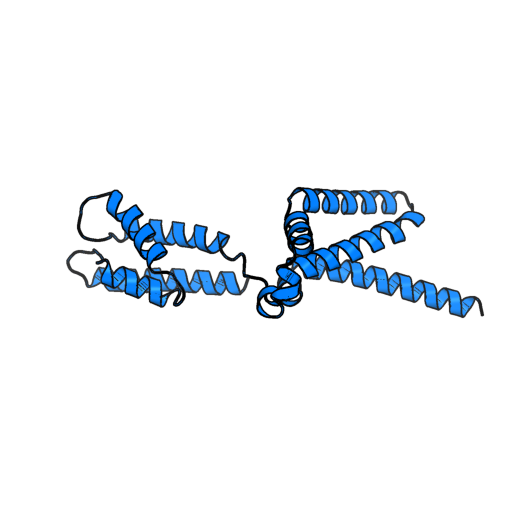 1
ATOM 783 O O . LEU A 1 93 ? -2.463 -15.135 9.021 1.00 49.25 93 LEU A O 1
ATOM 787 N N . GLN A 1 94 ? -2.766 -12.929 9.323 1.00 51.72 94 GLN A N 1
ATOM 788 C CA . GLN A 1 94 ? -2.471 -12.934 10.757 1.00 51.72 94 GLN A CA 1
ATOM 789 C C . GLN A 1 94 ? -3.481 -13.791 11.535 1.00 51.72 94 GLN A C 1
ATOM 791 O O . GLN A 1 94 ? -3.103 -14.486 12.477 1.00 51.72 94 GLN A O 1
ATOM 796 N N . LYS A 1 95 ? -4.744 -13.829 11.081 1.00 54.09 95 LYS A N 1
ATOM 797 C CA . LYS A 1 95 ? -5.786 -14.722 11.623 1.00 54.09 95 LYS A CA 1
ATOM 798 C C . LYS A 1 95 ? -5.578 -16.201 11.272 1.00 54.09 95 LYS A C 1
ATOM 800 O O . LYS A 1 95 ? -6.015 -17.060 12.030 1.00 54.09 95 LYS A O 1
ATOM 805 N N . LYS A 1 96 ? -4.944 -16.516 10.136 1.00 52.62 96 LYS A N 1
ATOM 806 C CA . LYS A 1 96 ? -4.828 -17.897 9.629 1.00 52.62 96 LYS A CA 1
ATOM 807 C C . LYS A 1 96 ? -3.517 -18.588 10.024 1.00 52.62 96 LYS A C 1
ATOM 809 O O . LYS A 1 96 ? -3.529 -19.798 10.220 1.00 52.62 96 LYS A O 1
ATOM 814 N N . CYS A 1 97 ? -2.424 -17.836 10.198 1.00 47.41 97 CYS A N 1
ATOM 815 C CA . CYS A 1 97 ? -1.111 -18.359 10.605 1.00 47.41 97 CYS A CA 1
ATOM 816 C C . CYS A 1 97 ? -0.423 -17.455 11.652 1.00 47.41 97 CYS A C 1
ATOM 818 O O . CYS A 1 97 ? 0.532 -16.744 11.324 1.00 47.41 97 CYS A O 1
ATOM 820 N N . PRO A 1 98 ? -0.846 -17.495 12.929 1.00 54.41 98 PRO A N 1
ATOM 821 C CA . PRO A 1 98 ? -0.271 -16.642 13.969 1.00 54.41 98 PRO A CA 1
ATOM 822 C C . PRO A 1 98 ? 1.205 -16.956 14.273 1.00 54.41 98 PRO A C 1
ATOM 824 O O . PRO A 1 98 ? 1.950 -16.056 14.644 1.00 54.41 98 PRO A O 1
ATOM 827 N N . SER A 1 99 ? 1.673 -18.198 14.086 1.00 54.78 99 SER A N 1
ATOM 828 C CA . SER A 1 99 ? 3.035 -18.613 14.472 1.00 54.78 99 SER A CA 1
ATOM 829 C C . SER A 1 99 ? 4.153 -18.029 13.597 1.00 54.78 99 SER A C 1
ATOM 831 O O . SER A 1 99 ? 5.219 -17.703 14.113 1.00 54.78 99 SER A O 1
ATOM 833 N N . LEU A 1 100 ? 3.915 -17.843 12.295 1.00 56.19 100 LEU A N 1
ATOM 834 C CA . LEU A 1 100 ? 4.886 -17.253 11.360 1.00 56.19 100 LEU A CA 1
ATOM 835 C C . LEU A 1 100 ? 5.006 -15.731 11.547 1.00 56.19 100 LEU A C 1
ATOM 837 O O . LEU A 1 100 ? 6.108 -15.182 11.497 1.00 56.19 100 LEU A O 1
ATOM 841 N N . TYR A 1 101 ? 3.878 -15.074 11.831 1.00 58.38 101 TYR A N 1
ATOM 842 C CA . TYR A 1 101 ? 3.759 -13.619 11.988 1.00 58.38 101 TYR A CA 1
ATOM 843 C C . TYR A 1 101 ? 4.222 -13.106 13.364 1.00 58.38 101 TYR A C 1
ATOM 845 O O . TYR A 1 101 ? 4.528 -11.927 13.532 1.00 58.38 101 TYR A O 1
ATOM 853 N N . ASN A 1 102 ? 4.288 -13.983 14.374 1.00 62.06 102 ASN A N 1
ATOM 854 C CA . ASN A 1 102 ? 4.734 -13.613 15.721 1.00 62.06 102 ASN A CA 1
ATOM 855 C C . ASN A 1 102 ? 6.262 -13.668 15.899 1.00 62.06 102 ASN A C 1
ATOM 857 O O . ASN A 1 102 ? 6.780 -13.377 16.977 1.00 62.06 102 ASN A O 1
ATOM 861 N N . SER A 1 103 ? 6.997 -14.036 14.847 1.00 72.75 103 SER A N 1
ATOM 862 C CA . SER A 1 103 ? 8.456 -14.012 14.849 1.00 72.75 103 SER A CA 1
ATOM 863 C C . SER A 1 103 ? 8.975 -12.565 14.755 1.00 72.75 103 SER A C 1
ATOM 865 O O . SER A 1 103 ? 8.474 -11.752 13.978 1.00 72.75 103 SER A O 1
ATOM 867 N N . LYS A 1 104 ? 10.007 -12.225 15.542 1.00 72.06 104 LYS A N 1
ATOM 868 C CA . LYS A 1 104 ? 10.678 -10.908 15.500 1.00 72.06 104 LYS A CA 1
ATOM 869 C C . LYS A 1 104 ? 11.083 -10.448 14.084 1.00 72.06 104 LYS A C 1
ATOM 871 O O . LYS A 1 104 ? 10.829 -9.286 13.781 1.00 72.06 104 LYS A O 1
ATOM 876 N N . PRO A 1 105 ? 11.661 -11.298 13.205 1.00 74.81 105 PRO A N 1
ATOM 877 C CA . PRO A 1 105 ? 12.021 -10.862 11.854 1.00 74.81 105 PRO A CA 1
ATOM 878 C C . PRO A 1 105 ? 10.803 -10.508 10.990 1.00 74.81 105 PRO A C 1
ATOM 880 O O . PRO A 1 105 ? 10.867 -9.552 10.226 1.00 74.81 105 PRO A O 1
ATOM 883 N N . SER A 1 106 ? 9.683 -11.223 11.142 1.00 73.38 106 SER A N 1
ATOM 884 C CA . SER A 1 106 ? 8.442 -10.941 10.408 1.00 73.38 106 SER A CA 1
ATOM 885 C C . SER A 1 106 ? 7.913 -9.538 10.716 1.00 73.38 106 SER A C 1
ATOM 887 O O . SER A 1 106 ? 7.637 -8.771 9.796 1.00 73.38 106 SER A O 1
ATOM 889 N N . ARG A 1 107 ? 7.871 -9.163 12.003 1.00 73.06 107 ARG A N 1
ATOM 890 C CA . ARG A 1 107 ? 7.437 -7.827 12.445 1.00 73.06 107 ARG A CA 1
ATOM 891 C C . ARG A 1 107 ? 8.313 -6.709 11.897 1.00 73.06 107 ARG A C 1
ATOM 893 O O . ARG A 1 107 ? 7.775 -5.737 11.394 1.00 73.06 107 ARG A O 1
ATOM 900 N N . ILE A 1 108 ? 9.636 -6.883 11.904 1.00 79.69 108 ILE A N 1
ATOM 901 C CA . ILE A 1 108 ? 10.563 -5.883 11.349 1.00 79.69 108 ILE A CA 1
ATOM 902 C C . ILE A 1 108 ? 10.271 -5.633 9.864 1.00 79.69 108 ILE A C 1
ATOM 904 O O . ILE A 1 108 ? 10.279 -4.486 9.430 1.00 79.69 108 ILE A O 1
ATOM 908 N N . ILE A 1 109 ? 9.984 -6.685 9.090 1.00 81.81 109 ILE A N 1
ATOM 909 C CA . ILE A 1 109 ? 9.649 -6.554 7.664 1.00 81.81 109 ILE A CA 1
ATOM 910 C C . ILE A 1 109 ? 8.326 -5.805 7.482 1.00 81.81 109 ILE A C 1
ATOM 912 O O . ILE A 1 109 ? 8.238 -4.913 6.643 1.00 81.81 109 ILE A O 1
ATOM 916 N N . ILE A 1 110 ? 7.304 -6.146 8.265 1.00 78.50 110 ILE A N 1
ATOM 917 C CA . ILE A 1 110 ? 5.987 -5.499 8.196 1.00 78.50 110 ILE A CA 1
ATOM 918 C C . ILE A 1 110 ? 6.098 -4.020 8.571 1.00 78.50 110 ILE A C 1
ATOM 920 O O . ILE A 1 110 ? 5.595 -3.161 7.848 1.00 78.50 110 ILE A O 1
ATOM 924 N N . ASP A 1 111 ? 6.791 -3.724 9.667 1.00 80.56 111 ASP A N 1
ATOM 925 C CA . ASP A 1 111 ? 7.011 -2.361 10.141 1.00 80.56 111 ASP A CA 1
ATOM 926 C C . ASP A 1 111 ? 7.796 -1.561 9.097 1.00 80.56 111 ASP A C 1
ATOM 928 O O . ASP A 1 111 ? 7.406 -0.444 8.767 1.00 80.56 111 ASP A O 1
ATOM 932 N N . PHE A 1 112 ? 8.831 -2.160 8.496 1.00 84.25 112 PHE A N 1
ATOM 933 C CA . PHE A 1 112 ? 9.611 -1.554 7.419 1.00 84.25 112 PHE A CA 1
ATOM 934 C C . PHE A 1 112 ? 8.758 -1.218 6.189 1.00 84.25 112 PHE A C 1
ATOM 936 O O . PHE A 1 112 ? 8.794 -0.082 5.720 1.00 84.25 112 PHE A O 1
ATOM 943 N N . VAL A 1 113 ? 7.960 -2.165 5.685 1.00 85.94 113 VAL A N 1
ATOM 944 C CA . VAL A 1 113 ? 7.090 -1.960 4.510 1.00 85.94 113 VAL A CA 1
ATOM 945 C C . VAL A 1 113 ? 6.043 -0.871 4.764 1.00 85.94 113 VAL A C 1
ATOM 947 O O . VAL A 1 113 ? 5.667 -0.142 3.845 1.00 85.94 113 VAL A O 1
ATOM 950 N N . ASN A 1 114 ? 5.593 -0.723 6.011 1.00 80.19 114 ASN A N 1
ATOM 951 C CA . ASN A 1 114 ? 4.627 0.302 6.396 1.00 80.19 114 ASN A CA 1
ATOM 952 C C . ASN A 1 114 ? 5.244 1.690 6.620 1.00 80.19 114 ASN A C 1
ATOM 954 O O . ASN A 1 114 ? 4.494 2.654 6.764 1.00 80.19 114 ASN A O 1
ATOM 958 N N . THR A 1 115 ? 6.574 1.824 6.616 1.00 84.75 115 THR A N 1
ATOM 959 C CA . THR A 1 115 ? 7.218 3.136 6.754 1.00 84.75 115 THR A CA 1
ATOM 960 C C . THR A 1 115 ? 7.005 4.028 5.531 1.00 84.75 115 THR A C 1
ATOM 962 O O . THR A 1 115 ? 6.997 3.577 4.382 1.00 84.75 115 THR A O 1
ATOM 965 N N . ASP A 1 116 ? 6.940 5.339 5.767 1.00 83.06 116 ASP A N 1
ATOM 966 C CA . ASP A 1 116 ? 6.940 6.338 4.691 1.00 83.06 116 ASP A CA 1
ATOM 967 C C . ASP A 1 116 ? 8.244 6.318 3.884 1.00 83.06 116 ASP A C 1
ATOM 969 O O . ASP A 1 116 ? 8.244 6.628 2.693 1.00 83.06 116 ASP A O 1
ATOM 973 N N . LEU A 1 117 ? 9.350 5.885 4.502 1.00 84.19 117 LEU A N 1
ATOM 974 C CA . LEU A 1 117 ? 10.633 5.701 3.831 1.00 84.19 117 LEU A CA 1
ATOM 975 C C . LEU A 1 117 ? 10.535 4.650 2.723 1.00 84.19 117 LEU A C 1
ATOM 977 O O . LEU A 1 117 ? 10.993 4.898 1.611 1.00 84.19 117 LEU A O 1
ATOM 981 N N . PHE A 1 118 ? 9.922 3.496 3.003 1.00 88.00 118 PHE A N 1
ATOM 982 C CA . PHE A 1 118 ? 9.721 2.460 1.993 1.00 88.00 118 PHE A CA 1
ATOM 983 C C . PHE A 1 118 ? 8.918 3.006 0.809 1.00 88.00 118 PHE A C 1
ATOM 985 O O . PHE A 1 118 ? 9.335 2.870 -0.339 1.00 88.00 118 PHE A O 1
ATOM 992 N N . ARG A 1 119 ? 7.824 3.726 1.081 1.00 85.88 119 ARG A N 1
ATOM 993 C CA . ARG A 1 119 ? 7.019 4.379 0.036 1.00 85.88 119 ARG A CA 1
ATOM 994 C C . ARG A 1 119 ? 7.835 5.387 -0.775 1.00 85.88 119 ARG A C 1
ATOM 996 O O . ARG A 1 119 ? 7.750 5.392 -2.001 1.00 85.88 119 ARG A O 1
ATOM 1003 N N . ALA A 1 120 ? 8.645 6.212 -0.113 1.00 88.69 120 ALA A N 1
ATOM 1004 C CA . ALA A 1 120 ? 9.516 7.181 -0.772 1.00 88.69 120 ALA A CA 1
ATOM 1005 C C . ALA A 1 120 ? 10.558 6.499 -1.671 1.00 88.69 120 ALA A C 1
ATOM 1007 O O . ALA A 1 120 ? 10.752 6.929 -2.806 1.00 88.69 120 ALA A O 1
ATOM 1008 N N . ILE A 1 121 ? 11.174 5.408 -1.201 1.00 91.25 121 ILE A N 1
ATOM 1009 C CA . ILE A 1 121 ? 12.117 4.602 -1.985 1.00 91.25 121 ILE A CA 1
ATOM 1010 C C . ILE A 1 121 ? 11.430 4.076 -3.248 1.00 91.25 121 ILE A C 1
ATOM 1012 O O . ILE A 1 121 ? 11.937 4.296 -4.344 1.00 91.25 121 ILE A O 1
ATOM 1016 N N . ILE A 1 122 ? 10.256 3.449 -3.130 1.00 90.50 122 ILE A N 1
ATOM 1017 C CA . ILE A 1 122 ? 9.539 2.908 -4.295 1.00 90.50 122 ILE A CA 1
ATOM 1018 C C . ILE A 1 122 ? 9.159 4.008 -5.291 1.00 90.50 122 ILE A C 1
ATOM 1020 O O . ILE A 1 122 ? 9.370 3.845 -6.492 1.00 90.50 122 ILE A O 1
ATOM 1024 N N . ASN A 1 123 ? 8.692 5.161 -4.815 1.00 88.69 123 ASN A N 1
ATOM 1025 C CA . ASN A 1 123 ? 8.389 6.296 -5.688 1.00 88.69 123 ASN A CA 1
ATOM 1026 C C . ASN A 1 123 ? 9.634 6.802 -6.433 1.00 88.69 123 ASN A C 1
ATOM 1028 O O . ASN A 1 123 ? 9.563 7.088 -7.629 1.00 88.69 123 ASN A O 1
ATOM 1032 N N . LEU A 1 124 ? 10.789 6.858 -5.762 1.00 93.12 124 LEU A N 1
ATOM 1033 C CA . LEU A 1 124 ? 12.061 7.196 -6.403 1.00 93.12 124 LEU A CA 1
ATOM 1034 C C . LEU A 1 124 ? 12.476 6.147 -7.443 1.00 93.12 124 LEU A C 1
ATOM 1036 O O . LEU A 1 124 ? 12.976 6.520 -8.502 1.00 93.12 124 LEU A O 1
ATOM 1040 N N . LEU A 1 125 ? 12.231 4.858 -7.189 1.00 91.81 125 LEU A N 1
ATOM 1041 C CA . LEU A 1 125 ? 12.484 3.785 -8.157 1.00 91.81 125 LEU A CA 1
ATOM 1042 C C . LEU A 1 125 ? 11.593 3.909 -9.399 1.00 91.81 125 LEU A C 1
ATOM 1044 O O . LEU A 1 125 ? 12.083 3.697 -10.504 1.00 91.81 125 LEU A O 1
ATOM 1048 N N . ILE A 1 126 ? 10.317 4.278 -9.246 1.00 91.88 126 ILE A N 1
ATOM 1049 C CA . ILE A 1 126 ? 9.399 4.501 -10.377 1.00 91.88 126 ILE A CA 1
ATOM 1050 C C . ILE A 1 126 ? 9.909 5.643 -11.260 1.00 91.88 126 ILE A C 1
ATOM 1052 O O . ILE A 1 126 ? 10.008 5.491 -12.480 1.00 91.88 126 ILE A O 1
ATOM 1056 N N . VAL A 1 127 ? 10.284 6.770 -10.647 1.00 93.50 127 VAL A N 1
ATOM 1057 C CA . VAL A 1 127 ? 10.852 7.919 -11.368 1.00 93.50 127 VAL A CA 1
ATOM 1058 C C . VAL A 1 127 ? 12.180 7.542 -12.028 1.00 93.50 127 VAL A C 1
ATOM 1060 O O . VAL A 1 127 ? 12.392 7.839 -13.203 1.00 93.50 127 VAL A O 1
ATOM 1063 N N . GLY A 1 128 ? 13.053 6.836 -11.307 1.00 92.44 128 GLY A N 1
ATOM 1064 C CA . GLY A 1 128 ? 14.332 6.354 -11.826 1.00 92.44 128 GLY A CA 1
ATOM 1065 C C . GLY A 1 128 ? 14.165 5.425 -13.028 1.00 92.44 128 GLY A C 1
ATOM 1066 O O . GLY A 1 128 ? 14.845 5.610 -14.037 1.00 92.44 128 GLY A O 1
ATOM 1067 N N . ASN A 1 129 ? 13.218 4.487 -12.965 1.00 91.94 129 ASN A N 1
ATOM 1068 C CA . ASN A 1 129 ? 12.884 3.594 -14.071 1.00 91.94 129 ASN A CA 1
ATOM 1069 C C . ASN A 1 129 ? 12.394 4.376 -15.299 1.00 91.94 129 ASN A C 1
ATOM 1071 O O . ASN A 1 129 ? 12.859 4.123 -16.407 1.00 91.94 129 ASN A O 1
ATOM 1075 N N . ALA A 1 130 ? 11.514 5.366 -15.111 1.00 90.88 130 ALA A N 1
ATOM 1076 C CA . ALA A 1 130 ? 11.016 6.199 -16.206 1.00 90.88 130 ALA A CA 1
ATOM 1077 C C . ALA A 1 130 ? 12.139 6.993 -16.895 1.00 90.88 130 ALA A C 1
ATOM 1079 O O . ALA A 1 130 ? 12.190 7.047 -18.123 1.00 90.88 130 ALA A O 1
ATOM 1080 N N . ILE A 1 131 ? 13.071 7.559 -16.119 1.00 93.62 131 ILE A N 1
ATOM 1081 C CA . ILE A 1 131 ? 14.245 8.266 -16.654 1.00 93.62 131 ILE A CA 1
ATOM 1082 C C . ILE A 1 131 ? 15.154 7.301 -17.423 1.00 93.62 131 ILE A C 1
ATOM 1084 O O . ILE A 1 131 ? 15.595 7.623 -18.524 1.00 93.62 131 ILE A O 1
ATOM 1088 N N . CYS A 1 132 ? 15.419 6.113 -16.873 1.00 91.50 132 CYS A N 1
ATOM 1089 C CA . CYS A 1 132 ? 16.268 5.113 -17.524 1.00 91.50 132 CYS A CA 1
ATOM 1090 C C . CYS A 1 132 ? 15.658 4.618 -18.839 1.00 91.50 132 CYS A C 1
ATOM 1092 O O . CYS A 1 132 ? 16.370 4.520 -19.838 1.00 91.50 132 CYS A O 1
ATOM 1094 N N . LEU A 1 133 ? 14.346 4.369 -18.855 1.00 89.25 133 LEU A N 1
ATOM 1095 C CA . LEU A 1 133 ? 13.604 3.991 -20.055 1.00 89.25 133 LEU A CA 1
ATOM 1096 C C . LEU A 1 133 ? 13.648 5.108 -21.108 1.00 89.25 133 LEU A C 1
ATOM 1098 O O . LEU A 1 133 ? 13.939 4.847 -22.273 1.00 89.25 133 LEU A O 1
ATOM 1102 N N . ALA A 1 134 ? 13.438 6.365 -20.701 1.00 91.44 134 ALA A N 1
ATOM 1103 C CA . ALA A 1 134 ? 13.524 7.520 -21.597 1.00 91.44 134 ALA A CA 1
ATOM 1104 C C . ALA A 1 134 ? 14.937 7.708 -22.180 1.00 91.44 134 ALA A C 1
ATOM 1106 O O . ALA A 1 134 ? 15.090 8.079 -23.341 1.00 91.44 134 ALA A O 1
ATOM 1107 N N . ALA A 1 135 ? 15.972 7.403 -21.396 1.00 93.00 135 ALA A N 1
ATOM 1108 C CA . ALA A 1 135 ? 17.366 7.432 -21.825 1.00 93.00 135 ALA A CA 1
ATOM 1109 C C . ALA A 1 135 ? 17.820 6.150 -22.560 1.00 93.00 135 ALA A C 1
ATOM 1111 O O . ALA A 1 135 ? 18.999 6.026 -22.885 1.00 93.00 135 ALA A O 1
ATOM 1112 N N . SER A 1 136 ? 16.904 5.218 -22.864 1.00 88.75 136 SER A N 1
ATOM 1113 C CA . SER A 1 136 ? 17.176 3.957 -23.579 1.00 88.75 136 SER A CA 1
ATOM 1114 C C . SER A 1 136 ? 18.166 3.011 -22.872 1.00 88.75 136 SER A C 1
ATOM 1116 O O . SER A 1 136 ? 18.883 2.239 -23.515 1.00 88.75 136 SER A O 1
ATOM 1118 N N . TYR A 1 137 ? 18.214 3.039 -21.534 1.00 88.94 137 TYR A N 1
ATOM 1119 C CA . TYR A 1 137 ? 19.034 2.130 -20.724 1.00 88.94 137 TYR A CA 1
ATOM 1120 C C . TYR A 1 137 ? 18.342 0.781 -20.479 1.00 88.94 137 TYR A C 1
ATOM 1122 O O . TYR A 1 137 ? 18.020 0.413 -19.348 1.00 88.94 137 TYR A O 1
ATOM 1130 N N . ASN A 1 138 ? 18.193 -0.011 -21.542 1.00 79.62 138 ASN A N 1
ATOM 1131 C CA . ASN A 1 138 ? 17.443 -1.277 -21.511 1.00 79.62 138 ASN A CA 1
ATOM 1132 C C . ASN A 1 138 ? 18.067 -2.352 -20.591 1.00 79.62 138 ASN A C 1
ATOM 1134 O O . ASN A 1 138 ? 17.421 -3.320 -20.203 1.00 79.62 138 ASN A O 1
ATOM 1138 N N . GLN A 1 139 ? 19.343 -2.202 -20.221 1.00 80.38 139 GLN A N 1
ATOM 1139 C CA . GLN A 1 139 ? 20.042 -3.132 -19.322 1.00 80.38 139 GLN A CA 1
ATOM 1140 C C . GLN A 1 139 ? 19.499 -3.075 -17.885 1.00 80.38 139 GLN A C 1
ATOM 1142 O O . GLN A 1 139 ? 19.576 -4.066 -17.161 1.00 80.38 139 GLN A O 1
ATOM 1147 N N . LEU A 1 140 ? 18.938 -1.930 -17.476 1.00 87.19 140 LEU A N 1
ATOM 1148 C CA . LEU A 1 140 ? 18.403 -1.721 -16.129 1.00 87.19 140 LEU A CA 1
ATOM 1149 C C . LEU A 1 140 ? 16.943 -2.164 -15.991 1.00 87.19 140 LEU A C 1
ATOM 1151 O O . LEU A 1 140 ? 16.467 -2.318 -14.869 1.00 87.19 140 LEU A O 1
ATOM 1155 N N . GLU A 1 141 ? 16.244 -2.421 -17.098 1.00 84.50 141 GLU A N 1
ATOM 1156 C CA . GLU A 1 141 ? 14.837 -2.842 -17.091 1.00 84.50 141 GLU A CA 1
ATOM 1157 C C . GLU A 1 141 ? 14.627 -4.105 -16.249 1.00 84.50 141 GLU A C 1
ATOM 1159 O O . GLU A 1 141 ? 13.721 -4.158 -15.420 1.00 84.50 141 GLU A O 1
ATOM 1164 N N . TRP A 1 142 ? 15.516 -5.094 -16.386 1.00 84.81 142 TRP A N 1
ATOM 1165 C CA . TRP A 1 142 ? 15.472 -6.326 -15.592 1.00 84.81 142 TRP A CA 1
ATOM 1166 C C . TRP A 1 142 ? 15.703 -6.079 -14.101 1.00 84.81 142 TRP A C 1
ATOM 1168 O O . TRP A 1 142 ? 15.088 -6.739 -13.261 1.00 84.81 142 TRP A O 1
ATOM 1178 N N . LEU A 1 143 ? 16.562 -5.114 -13.766 1.00 89.62 143 LEU A N 1
ATOM 1179 C CA . LEU A 1 143 ? 16.834 -4.735 -12.385 1.00 89.62 143 LEU A CA 1
ATOM 1180 C C . LEU A 1 143 ? 15.603 -4.068 -11.763 1.00 89.62 143 LEU A C 1
ATOM 1182 O O . LEU A 1 143 ? 15.148 -4.513 -10.710 1.00 89.62 143 LEU A O 1
ATOM 1186 N N . PHE A 1 144 ? 15.002 -3.085 -12.437 1.00 88.75 144 PHE A N 1
ATOM 1187 C CA . PHE A 1 144 ? 13.777 -2.440 -11.958 1.00 88.75 144 PHE A CA 1
ATOM 1188 C C . PHE A 1 144 ? 12.604 -3.420 -11.874 1.00 88.75 144 PHE A C 1
ATOM 1190 O O . PHE A 1 144 ? 11.900 -3.435 -10.866 1.00 88.75 144 PHE A O 1
ATOM 1197 N N . LEU A 1 145 ? 12.441 -4.302 -12.865 1.00 88.94 145 LEU A N 1
ATOM 1198 C CA . LEU A 1 145 ? 11.428 -5.356 -12.833 1.00 88.94 145 LEU A CA 1
ATOM 1199 C C . LEU A 1 145 ? 11.598 -6.263 -11.609 1.00 88.94 145 LEU A C 1
ATOM 1201 O O . LEU A 1 145 ? 10.624 -6.526 -10.905 1.00 88.94 145 LEU A O 1
ATOM 1205 N N . SER A 1 146 ? 12.825 -6.703 -11.312 1.00 89.38 146 SER A N 1
ATOM 1206 C CA . SER A 1 146 ? 13.087 -7.539 -10.135 1.00 89.38 146 SER A CA 1
ATOM 1207 C C . SER A 1 146 ? 12.752 -6.823 -8.820 1.00 89.38 146 SER A C 1
ATOM 1209 O O . SER A 1 146 ? 12.172 -7.431 -7.921 1.00 89.38 146 SER A O 1
ATOM 1211 N N . LEU A 1 147 ? 13.036 -5.519 -8.729 1.00 91.50 147 LEU A N 1
ATOM 1212 C CA . LEU A 1 147 ? 12.734 -4.705 -7.553 1.00 91.50 147 LEU A CA 1
ATOM 1213 C C . LEU A 1 147 ? 11.224 -4.533 -7.358 1.00 91.50 147 LEU A C 1
ATOM 1215 O O . LEU A 1 147 ? 10.750 -4.680 -6.233 1.00 91.50 147 LEU A O 1
ATOM 1219 N N . PHE A 1 148 ? 10.461 -4.306 -8.432 1.00 90.31 148 PHE A N 1
ATOM 1220 C CA . PHE A 1 148 ? 8.998 -4.221 -8.354 1.00 90.31 148 PHE A CA 1
ATOM 1221 C C . PHE A 1 148 ? 8.341 -5.571 -8.022 1.00 90.31 148 PHE A C 1
ATOM 1223 O O . PHE A 1 148 ? 7.355 -5.612 -7.292 1.00 90.31 148 PHE A O 1
ATOM 1230 N N . ILE A 1 149 ? 8.905 -6.699 -8.472 1.00 88.88 149 ILE A N 1
ATOM 1231 C CA . ILE A 1 149 ? 8.433 -8.031 -8.051 1.00 88.88 149 ILE A CA 1
ATOM 1232 C C . ILE A 1 149 ? 8.648 -8.228 -6.545 1.00 88.88 149 ILE A C 1
ATOM 1234 O O . ILE A 1 149 ? 7.734 -8.657 -5.839 1.00 88.88 149 ILE A O 1
ATOM 1238 N N . VAL A 1 150 ? 9.848 -7.920 -6.040 1.00 90.56 150 VAL A N 1
ATOM 1239 C CA . VAL A 1 150 ? 10.164 -8.044 -4.607 1.00 90.56 150 VAL A CA 1
ATOM 1240 C C . VAL A 1 150 ? 9.277 -7.120 -3.772 1.00 90.56 150 VAL A C 1
ATOM 1242 O O . VAL A 1 150 ? 8.768 -7.534 -2.734 1.00 90.56 150 VAL A O 1
ATOM 1245 N N . GLU A 1 151 ? 9.040 -5.897 -4.239 1.00 89.50 151 GLU A N 1
ATOM 1246 C CA . GLU A 1 151 ? 8.140 -4.931 -3.611 1.00 89.50 151 GLU A CA 1
ATOM 1247 C C . GLU A 1 151 ? 6.700 -5.452 -3.511 1.00 89.50 151 GLU A C 1
ATOM 1249 O O . GLU A 1 151 ? 6.124 -5.442 -2.417 1.00 89.50 151 GLU A O 1
ATOM 1254 N N . ALA A 1 152 ? 6.150 -5.997 -4.599 1.00 87.50 152 ALA A N 1
ATOM 1255 C CA . ALA A 1 152 ? 4.815 -6.583 -4.606 1.00 87.50 152 ALA A CA 1
ATOM 1256 C C . ALA A 1 152 ? 4.708 -7.772 -3.636 1.00 87.50 152 ALA A C 1
ATOM 1258 O O . ALA A 1 152 ? 3.731 -7.879 -2.890 1.00 87.50 152 ALA A O 1
ATOM 1259 N N . LEU A 1 153 ? 5.730 -8.635 -3.580 1.00 87.06 153 LEU A N 1
ATOM 1260 C CA . LEU A 1 153 ? 5.789 -9.758 -2.639 1.00 87.06 153 LEU A CA 1
ATOM 1261 C C . LEU A 1 153 ? 5.875 -9.291 -1.180 1.00 87.06 153 LEU A C 1
ATOM 1263 O O . LEU A 1 153 ? 5.179 -9.836 -0.322 1.00 87.06 153 LEU A O 1
ATOM 1267 N N . LEU A 1 154 ? 6.682 -8.267 -0.893 1.00 86.06 154 LEU A N 1
ATOM 1268 C CA . LEU A 1 154 ? 6.809 -7.680 0.443 1.00 86.06 154 LEU A CA 1
ATOM 1269 C C . LEU A 1 154 ? 5.496 -7.036 0.906 1.00 86.06 154 LEU A C 1
ATOM 1271 O O . LEU A 1 154 ? 5.058 -7.289 2.029 1.00 86.06 154 LEU A O 1
ATOM 1275 N N . LYS A 1 155 ? 4.817 -6.271 0.040 1.00 82.88 155 LYS A N 1
ATOM 1276 C CA . LYS A 1 155 ? 3.485 -5.713 0.332 1.00 82.88 155 LYS A CA 1
ATOM 1277 C C . LYS A 1 155 ? 2.448 -6.814 0.553 1.00 82.88 155 LYS A C 1
ATOM 1279 O O . LYS A 1 155 ? 1.649 -6.732 1.484 1.00 82.88 155 LYS A O 1
ATOM 1284 N N . MET A 1 156 ? 2.468 -7.863 -0.267 1.00 83.06 156 MET A N 1
ATOM 1285 C CA . MET A 1 156 ? 1.559 -9.000 -0.129 1.00 83.06 156 MET A CA 1
ATOM 1286 C C . MET A 1 156 ? 1.805 -9.776 1.171 1.00 83.06 156 MET A C 1
ATOM 1288 O O . MET A 1 156 ? 0.851 -10.252 1.784 1.00 83.06 156 MET A O 1
ATOM 1292 N N . TYR A 1 157 ? 3.058 -9.864 1.621 1.00 81.06 157 TYR A N 1
ATOM 1293 C CA . TYR A 1 157 ? 3.409 -10.431 2.919 1.00 81.06 157 TYR A CA 1
ATOM 1294 C C . TYR A 1 157 ? 2.926 -9.553 4.080 1.00 81.06 157 TYR A C 1
ATOM 1296 O O . TYR A 1 157 ? 2.334 -10.080 5.016 1.00 81.06 157 TYR A O 1
ATOM 1304 N N . ALA A 1 158 ? 3.129 -8.233 3.998 1.00 76.31 158 ALA A N 1
ATOM 1305 C CA . ALA A 1 158 ? 2.825 -7.296 5.080 1.00 76.31 158 ALA A CA 1
ATOM 1306 C C . ALA A 1 158 ? 1.323 -7.020 5.280 1.00 76.31 158 ALA A C 1
ATOM 1308 O O . ALA A 1 158 ? 0.867 -6.875 6.415 1.00 76.31 158 ALA A O 1
ATOM 1309 N N . ILE A 1 159 ? 0.556 -6.943 4.188 1.00 71.12 159 ILE A N 1
ATOM 1310 C CA . ILE A 1 159 ? -0.883 -6.614 4.189 1.00 71.12 159 ILE A CA 1
ATOM 1311 C C . ILE A 1 159 ? -1.736 -7.893 4.053 1.00 71.12 159 ILE A C 1
ATOM 1313 O O . ILE A 1 159 ? -2.886 -7.971 4.481 1.00 71.12 159 ILE A O 1
ATOM 1317 N N . GLY A 1 160 ? -1.163 -8.954 3.494 1.00 72.50 160 GLY A N 1
ATOM 1318 C CA . GLY A 1 160 ? -1.847 -10.206 3.216 1.00 72.50 160 GLY A CA 1
ATOM 1319 C C . GLY A 1 160 ? -2.527 -10.239 1.850 1.00 72.50 160 GLY A C 1
ATOM 1320 O O . GLY A 1 160 ? -3.087 -9.255 1.378 1.00 72.50 160 GLY A O 1
ATOM 1321 N N . VAL A 1 161 ? -2.504 -11.417 1.219 1.00 72.44 161 VAL A N 1
ATOM 1322 C CA . VAL A 1 161 ? -2.940 -11.632 -0.174 1.00 72.44 161 VAL A CA 1
ATOM 1323 C C . VAL A 1 161 ? -4.355 -11.107 -0.437 1.00 72.44 161 VAL A C 1
ATOM 1325 O O . VAL A 1 161 ? -4.583 -10.403 -1.414 1.00 72.44 161 VAL A O 1
ATOM 1328 N N . LYS A 1 162 ? -5.314 -11.424 0.441 1.00 67.25 162 LYS A N 1
ATOM 1329 C CA . LYS A 1 162 ? -6.723 -11.050 0.246 1.00 67.25 162 LYS A CA 1
ATOM 1330 C C . LYS A 1 162 ? -6.924 -9.533 0.270 1.00 67.25 162 LYS A C 1
ATOM 1332 O O . LYS A 1 162 ? -7.661 -9.008 -0.555 1.00 67.25 162 LYS A O 1
ATOM 1337 N N . GLU A 1 163 ? -6.256 -8.857 1.197 1.00 68.31 163 GLU A N 1
ATOM 1338 C CA . GLU A 1 163 ? -6.370 -7.410 1.378 1.00 68.31 163 GLU A CA 1
ATOM 1339 C C . GLU A 1 163 ? -5.588 -6.651 0.298 1.00 68.31 163 GLU A C 1
ATOM 1341 O O . GLU A 1 163 ? -6.050 -5.646 -0.240 1.00 68.31 163 GLU A O 1
ATOM 1346 N N . TYR A 1 164 ? -4.446 -7.204 -0.125 1.00 77.31 164 TYR A N 1
ATOM 1347 C CA . TYR A 1 164 ? -3.662 -6.688 -1.243 1.00 77.31 164 TYR A CA 1
ATOM 1348 C C . TYR A 1 164 ? -4.499 -6.579 -2.528 1.00 77.31 164 TYR A C 1
ATOM 1350 O O . TYR A 1 164 ? -4.499 -5.528 -3.164 1.00 77.31 164 TYR A O 1
ATOM 1358 N N . PHE A 1 165 ? -5.281 -7.612 -2.866 1.00 75.88 165 PHE A N 1
ATOM 1359 C CA . PHE A 1 165 ? -6.177 -7.597 -4.032 1.00 75.88 165 PHE A CA 1
ATOM 1360 C C . PHE A 1 165 ? -7.488 -6.827 -3.821 1.00 75.88 165 PHE A C 1
ATOM 1362 O O . PHE A 1 165 ? -8.258 -6.683 -4.767 1.00 75.88 165 PHE A O 1
ATOM 1369 N N . HIS A 1 166 ? -7.772 -6.328 -2.618 1.00 71.75 166 HIS A N 1
ATOM 1370 C CA . HIS A 1 166 ? -8.925 -5.455 -2.390 1.00 71.75 166 HIS A CA 1
ATOM 1371 C C . HIS A 1 166 ? -8.580 -3.982 -2.668 1.00 71.75 166 HIS A C 1
ATOM 1373 O O . HIS A 1 166 ? -9.432 -3.186 -3.072 1.00 71.75 166 HIS A O 1
ATOM 1379 N N . HIS A 1 167 ? -7.304 -3.618 -2.519 1.00 72.12 167 HIS A N 1
ATOM 1380 C CA . HIS A 1 167 ? -6.823 -2.266 -2.758 1.00 72.12 167 HIS A CA 1
ATOM 1381 C C . HIS A 1 167 ? -6.516 -2.021 -4.245 1.00 72.12 167 HIS A C 1
ATOM 1383 O O . HIS A 1 167 ? -5.542 -2.537 -4.791 1.00 72.12 167 HIS A O 1
ATOM 1389 N N . ARG A 1 168 ? -7.311 -1.164 -4.901 1.00 73.12 168 ARG A N 1
ATOM 1390 C CA . ARG A 1 168 ? -7.206 -0.866 -6.346 1.00 73.12 168 ARG A CA 1
ATOM 1391 C C . ARG A 1 168 ? -5.797 -0.494 -6.817 1.00 73.12 168 ARG A C 1
ATOM 1393 O O . ARG A 1 168 ? -5.371 -0.971 -7.863 1.00 73.12 168 ARG A O 1
ATOM 1400 N N . TRP A 1 169 ? -5.068 0.312 -6.046 1.00 75.50 169 TRP A N 1
ATOM 1401 C CA . TRP A 1 169 ? -3.704 0.712 -6.413 1.00 75.50 169 TRP A CA 1
ATOM 1402 C C . TRP A 1 169 ? -2.711 -0.454 -6.377 1.00 75.50 169 TRP A C 1
ATOM 1404 O O . TRP A 1 169 ? -1.842 -0.538 -7.231 1.00 75.50 169 TRP A O 1
ATOM 1414 N N . ASN A 1 170 ? -2.887 -1.404 -5.456 1.00 79.62 170 ASN A N 1
ATOM 1415 C CA . ASN A 1 170 ? -2.010 -2.574 -5.377 1.00 79.62 170 ASN A CA 1
ATOM 1416 C C . ASN A 1 170 ? -2.285 -3.550 -6.533 1.00 79.62 170 ASN A C 1
ATOM 1418 O O . ASN A 1 170 ? -1.360 -4.146 -7.076 1.00 79.62 170 ASN A O 1
ATOM 1422 N N . ILE A 1 171 ? -3.551 -3.681 -6.952 1.00 80.44 171 ILE A N 1
ATOM 1423 C CA . ILE A 1 171 ? -3.925 -4.456 -8.147 1.00 80.44 171 ILE A CA 1
ATOM 1424 C C . ILE A 1 171 ? -3.285 -3.849 -9.398 1.00 80.44 171 ILE A C 1
ATOM 1426 O O . ILE A 1 171 ? -2.795 -4.583 -10.257 1.00 80.44 171 ILE A O 1
ATOM 1430 N N . PHE A 1 172 ? -3.296 -2.520 -9.509 1.00 81.88 172 PHE A N 1
ATOM 1431 C CA . PHE A 1 172 ? -2.669 -1.809 -10.617 1.00 81.88 172 PHE A CA 1
ATOM 1432 C C . PHE A 1 172 ? -1.162 -2.088 -10.676 1.00 81.88 172 PHE A C 1
ATOM 1434 O O . PHE A 1 172 ? -0.684 -2.554 -11.712 1.00 81.88 172 PHE A O 1
ATOM 1441 N N . ASP A 1 173 ? -0.453 -1.921 -9.556 1.00 83.06 173 ASP A N 1
ATOM 1442 C CA . ASP A 1 173 ? 0.984 -2.207 -9.456 1.00 83.06 173 ASP A CA 1
ATOM 1443 C C . ASP A 1 173 ? 1.293 -3.668 -9.840 1.00 83.06 173 ASP A C 1
ATOM 1445 O O . ASP A 1 173 ? 2.145 -3.934 -10.691 1.00 83.06 173 ASP A O 1
ATOM 1449 N N . PHE A 1 174 ? 0.533 -4.629 -9.302 1.00 86.38 174 PHE A N 1
ATOM 1450 C CA . PHE A 1 174 ? 0.687 -6.048 -9.636 1.00 86.38 174 PHE A CA 1
ATOM 1451 C C . PHE A 1 174 ? 0.449 -6.337 -11.121 1.00 86.38 174 PHE A C 1
ATOM 1453 O O . PHE A 1 174 ? 1.173 -7.124 -11.730 1.00 86.38 174 PHE A O 1
ATOM 1460 N N . THR A 1 175 ? -0.548 -5.689 -11.723 1.00 87.19 175 THR A N 1
ATOM 1461 C CA . THR A 1 175 ? -0.869 -5.862 -13.144 1.00 87.19 175 THR A CA 1
ATOM 1462 C C . THR A 1 175 ? 0.274 -5.363 -14.023 1.00 87.19 175 THR A C 1
ATOM 1464 O O . THR A 1 175 ? 0.650 -6.052 -14.971 1.00 87.19 175 THR A O 1
ATOM 1467 N N . ILE A 1 176 ? 0.875 -4.215 -13.692 1.00 87.38 176 ILE A N 1
ATOM 1468 C CA . ILE A 1 176 ? 2.036 -3.680 -14.418 1.00 87.38 176 ILE A CA 1
ATOM 1469 C C . ILE A 1 176 ? 3.203 -4.668 -14.366 1.00 87.38 176 ILE A C 1
ATOM 1471 O O . ILE A 1 176 ? 3.785 -5.002 -15.402 1.00 87.38 176 ILE A O 1
ATOM 1475 N N . VAL A 1 177 ? 3.521 -5.176 -13.174 1.00 87.94 177 VAL A N 1
ATOM 1476 C CA . VAL A 1 177 ? 4.607 -6.146 -12.983 1.00 87.94 177 VAL A CA 1
ATOM 1477 C C . VAL A 1 177 ? 4.330 -7.447 -13.740 1.00 87.94 177 VAL A C 1
ATOM 1479 O O . VAL A 1 177 ? 5.223 -7.991 -14.397 1.00 87.94 177 VAL A O 1
ATOM 1482 N N . PHE A 1 178 ? 3.091 -7.936 -13.704 1.00 89.12 178 PHE A N 1
ATOM 1483 C CA . PHE A 1 178 ? 2.683 -9.153 -14.400 1.00 89.12 178 PHE A CA 1
ATOM 1484 C C . PHE A 1 178 ? 2.781 -9.014 -15.926 1.00 89.12 178 PHE A C 1
ATOM 1486 O O . PHE A 1 178 ? 3.354 -9.879 -16.594 1.00 89.12 178 PHE A O 1
ATOM 1493 N N . VAL A 1 179 ? 2.284 -7.911 -16.490 1.00 89.62 179 VAL A N 1
ATOM 1494 C CA . VAL A 1 179 ? 2.381 -7.632 -17.932 1.00 89.62 179 VAL A CA 1
ATOM 1495 C C . VAL A 1 179 ? 3.844 -7.509 -18.360 1.00 89.62 179 VAL A C 1
ATOM 1497 O O . VAL A 1 179 ? 4.244 -8.118 -19.350 1.00 89.62 179 VAL A O 1
ATOM 1500 N N . SER A 1 180 ? 4.672 -6.805 -17.584 1.00 86.62 180 SER A N 1
ATOM 1501 C CA . SER A 1 180 ? 6.102 -6.658 -17.886 1.00 86.62 180 SER A CA 1
ATOM 1502 C C . SER A 1 180 ? 6.842 -8.004 -17.857 1.00 86.62 180 SER A C 1
ATOM 1504 O O . SER A 1 180 ? 7.607 -8.333 -18.769 1.00 86.62 180 SER A O 1
ATOM 1506 N N . THR A 1 181 ? 6.547 -8.847 -16.863 1.00 86.44 181 THR A N 1
ATOM 1507 C CA . THR A 1 181 ? 7.166 -10.174 -16.721 1.00 86.44 181 THR A CA 1
ATOM 1508 C C . THR A 1 181 ? 6.756 -11.112 -17.857 1.00 86.44 181 THR A C 1
ATOM 1510 O O . THR A 1 181 ? 7.601 -11.788 -18.444 1.00 86.44 181 THR A O 1
ATOM 1513 N N . THR A 1 182 ? 5.466 -11.143 -18.204 1.00 88.31 182 THR A N 1
ATOM 1514 C CA . THR A 1 182 ? 4.945 -12.001 -19.281 1.00 88.31 182 THR A CA 1
ATOM 1515 C C . THR A 1 182 ? 5.452 -11.571 -20.655 1.00 88.31 182 THR A C 1
ATOM 1517 O O . THR A 1 182 ? 5.862 -12.428 -21.437 1.00 88.31 182 THR A O 1
ATOM 1520 N N . TYR A 1 183 ? 5.516 -10.264 -20.930 1.00 88.31 183 TYR A N 1
ATOM 1521 C CA . TYR A 1 183 ? 6.123 -9.726 -22.150 1.00 88.31 183 TYR A CA 1
ATOM 1522 C C . TYR A 1 183 ? 7.599 -10.126 -22.280 1.00 88.31 183 TYR A C 1
ATOM 1524 O O . TYR A 1 183 ? 8.045 -10.604 -23.330 1.00 88.31 183 TYR A O 1
ATOM 1532 N N . SER A 1 184 ? 8.353 -9.991 -21.189 1.00 84.50 184 SER A N 1
ATOM 1533 C CA . SER A 1 184 ? 9.776 -10.329 -21.159 1.00 84.50 184 SER A CA 1
ATOM 1534 C C . SER A 1 184 ? 10.012 -11.829 -21.372 1.00 84.50 184 SER A C 1
ATOM 1536 O O . SER A 1 184 ? 10.874 -12.220 -22.163 1.00 84.50 184 SER A O 1
ATOM 1538 N N . LEU A 1 185 ? 9.197 -12.682 -20.740 1.00 86.44 185 LEU A N 1
ATOM 1539 C CA . LEU A 1 185 ? 9.249 -14.134 -20.913 1.00 86.44 185 LEU A CA 1
ATOM 1540 C C . LEU A 1 185 ? 8.891 -14.553 -22.346 1.00 86.44 185 LEU A C 1
ATOM 1542 O O . LEU A 1 185 ? 9.590 -15.371 -22.941 1.00 86.44 185 LEU A O 1
ATOM 1546 N N . LEU A 1 186 ? 7.836 -13.971 -22.922 1.00 89.94 186 LEU A N 1
ATOM 1547 C CA . LEU A 1 186 ? 7.422 -14.249 -24.296 1.00 89.94 186 LEU A CA 1
ATOM 1548 C C . LEU A 1 186 ? 8.536 -13.901 -25.293 1.00 89.94 186 LEU A C 1
ATOM 1550 O O . LEU A 1 186 ? 8.858 -14.699 -26.173 1.00 89.94 186 LEU A O 1
ATOM 1554 N N . THR A 1 187 ? 9.169 -12.740 -25.119 1.00 85.56 187 THR A N 1
ATOM 1555 C CA . THR A 1 187 ? 10.283 -12.295 -25.966 1.00 85.56 187 THR A CA 1
ATOM 1556 C C . THR A 1 187 ? 11.480 -13.241 -25.858 1.00 85.56 187 THR A C 1
ATOM 1558 O O . THR A 1 187 ? 12.094 -13.582 -26.874 1.00 85.56 187 THR A O 1
ATOM 1561 N N . ALA A 1 188 ? 11.787 -13.719 -24.647 1.00 85.38 188 ALA A N 1
ATOM 1562 C CA . ALA A 1 188 ? 12.835 -14.709 -24.428 1.00 85.38 188 ALA A CA 1
ATOM 1563 C C . ALA A 1 188 ? 12.532 -16.027 -25.162 1.00 85.38 188 ALA A C 1
ATOM 1565 O O . ALA A 1 188 ? 13.384 -16.514 -25.904 1.00 85.38 188 ALA A O 1
ATOM 1566 N N . ILE A 1 189 ? 11.306 -16.551 -25.040 1.00 88.75 189 ILE A N 1
ATOM 1567 C CA . ILE A 1 189 ? 10.876 -17.792 -25.706 1.00 88.75 189 ILE A CA 1
ATOM 1568 C C . ILE A 1 189 ? 10.971 -17.662 -27.231 1.00 88.75 189 ILE A C 1
ATOM 1570 O O . ILE A 1 189 ? 11.551 -18.529 -27.885 1.00 88.75 189 ILE A O 1
ATOM 1574 N N . ILE A 1 190 ? 10.460 -16.569 -27.808 1.00 89.25 190 ILE A N 1
ATOM 1575 C CA . ILE A 1 190 ? 10.518 -16.328 -29.259 1.00 89.25 190 ILE A CA 1
ATOM 1576 C C . ILE A 1 190 ? 11.970 -16.300 -29.744 1.00 89.25 190 ILE A C 1
ATOM 1578 O O . ILE A 1 190 ? 12.293 -16.897 -30.772 1.00 89.25 190 ILE A O 1
ATOM 1582 N N . LYS A 1 191 ? 12.863 -15.635 -29.001 1.00 84.81 191 LYS A N 1
ATOM 1583 C CA . LYS A 1 191 ? 14.287 -15.558 -29.342 1.00 84.81 191 LYS A CA 1
ATOM 1584 C C . LYS A 1 191 ? 14.955 -16.933 -29.289 1.00 84.81 191 LYS A C 1
ATOM 1586 O O . LYS A 1 191 ? 15.726 -17.261 -30.187 1.00 84.81 191 LYS A O 1
ATOM 1591 N N . THR A 1 192 ? 14.619 -17.756 -28.296 1.00 83.81 192 THR A N 1
ATOM 1592 C CA . THR A 1 192 ? 15.095 -19.143 -28.200 1.00 83.81 192 THR A CA 1
ATOM 1593 C C . THR A 1 192 ? 14.578 -20.010 -29.351 1.00 83.81 192 THR A C 1
ATOM 1595 O O . THR A 1 192 ? 15.346 -20.797 -29.897 1.00 83.81 192 THR A O 1
ATOM 1598 N N . CYS A 1 193 ? 13.319 -19.844 -29.772 1.00 80.25 193 CYS A N 1
ATOM 1599 C CA . CYS A 1 193 ? 12.753 -20.568 -30.914 1.00 80.25 193 CYS A CA 1
ATOM 1600 C C . CYS A 1 193 ? 13.354 -20.144 -32.259 1.00 80.25 193 CYS A C 1
ATOM 1602 O O . CYS A 1 193 ? 13.527 -20.995 -33.116 1.00 80.25 193 CYS A O 1
ATOM 1604 N N . LYS A 1 194 ? 13.693 -18.861 -32.448 1.00 75.00 194 LYS A N 1
ATOM 1605 C CA . LYS A 1 194 ? 14.355 -18.365 -33.672 1.00 75.00 194 LYS A CA 1
ATOM 1606 C C . LYS A 1 194 ? 15.838 -18.734 -33.771 1.00 75.00 194 LYS A C 1
ATOM 1608 O O . LYS A 1 194 ? 16.420 -18.606 -34.842 1.00 75.00 194 LYS A O 1
ATOM 1613 N N . SER A 1 195 ? 16.458 -19.089 -32.646 1.00 67.94 195 SER A N 1
ATOM 1614 C CA . SER A 1 195 ? 17.869 -19.477 -32.565 1.00 67.94 195 SER A CA 1
ATOM 1615 C C . SER A 1 195 ? 18.098 -20.981 -32.776 1.00 67.94 195 SER A C 1
ATOM 1617 O O . SER A 1 195 ? 19.256 -21.393 -32.834 1.00 67.94 195 SER A O 1
ATOM 1619 N N . LYS A 1 196 ? 17.032 -21.786 -32.841 1.00 49.81 196 LYS A N 1
ATOM 1620 C CA . LYS A 1 196 ? 17.058 -23.191 -33.268 1.00 49.81 196 LYS A CA 1
ATOM 1621 C C . LYS A 1 196 ? 16.617 -23.290 -34.720 1.00 49.81 196 LYS A C 1
ATOM 1623 O O . LYS A 1 196 ? 17.157 -24.183 -35.401 1.00 49.81 196 LYS A O 1
#

pLDDT: mean 73.02, std 13.68, range [38.12, 93.62]

Sequence (196 aa):
EEQQLIHKRQLDTLMIIFERLTRHSSTRRISYETYVRLMRAIEPDITENIIDAYWKTLNVTNQEDGLNVQQLNELLLNLNFELRQRSTDQTTLQKKCPSLYNSKPSRIIIDFVNTDLFRAIINLLIVGNAICLAASYNQLEWLFLSLFIVEALLKMYAIGVKEYFHHRWNIFDFTIVFVSTTYSLLTAIIKTCKSK